Protein AF-A0A1Y4IFT3-F1 (afdb_monomer_lite)

Secondary structure (DSSP, 8-state):
-----------HHHHHHHHHHHHHHHHHHHHHHHHHHHTTS-SSHHHHHHHHT---S-HHHHHHHHHHHHHHHHHHHHHHTS---SS-THHHHHHHHHHHHHTGGGHHHIIIIIHHHHHHHHHHHHHHHHHHHHHHHHHGGGGGSTTSTTTTTSS-HHHHHHHHHHHHHHHHHHHHHSGGGHHHHHHHHHHHHHHHHHHHGGGG--HHHHHHHHHHHHHHHHHHHHHHHHHHHHHHH-

pLDDT: mean 91.45, std 12.69, range [35.62, 98.75]

Foldseek 3Di:
DDPPDPDPPPDPVVVVLCPVVLCLQLVLLVVLVVVCCVVVVDPDPVRLCCQLQPDFPDVVLVVLLVCLQCLLLVLLCVVVVHFDWPDPPVLLVVQLVVLLSRWLSSLSRLVVPQQVVLCVPPNQLVSLVVSLVVVLVSCVVQCVDPPHCNVVVLDDSVLVSLVSSLVSLSLSLLSQQRPSNSSNSSSVSSSSNVSVCNTRVVSSPDPVSSNVSSVVSNVVSVVSNVVSVVVVVVVVVD

Radius of gyration: 18.89 Å; chains: 1; bounding box: 51×47×56 Å

Sequence (238 aa):
MGDKKIVVHFTVLTFCMNIPFAVYILSPAIASYIILRKNNKIRNAREWLKNVFCPSKNVYSYLFVILGLVLYFFMHAMICGHVEMALPFYAFFLSLPGNLFIGGLEEAGWSYLLWPELDRKFGYVLSCVFSGIIWIAWHIPLFFIPGTNHEGGGINFGMFAVQCIGLRFFLGAICKISGENHVFMCVLFHTMFNAAFSVFGMITGTWTGTVIANIVMIFVSIAAVAICRTSVMRRIRS

Structure (mmCIF, N/CA/C/O backbone):
data_AF-A0A1Y4IFT3-F1
#
_entry.id   AF-A0A1Y4IFT3-F1
#
loop_
_atom_site.group_PDB
_atom_site.id
_atom_site.type_symbol
_atom_site.label_atom_id
_atom_site.label_alt_id
_atom_site.label_comp_id
_atom_site.label_asym_id
_atom_site.label_entity_id
_atom_site.label_seq_id
_atom_site.pdbx_PDB_ins_code
_atom_site.Cartn_x
_atom_site.Cartn_y
_atom_site.Cartn_z
_atom_site.occupancy
_atom_site.B_iso_or_equiv
_atom_site.auth_seq_id
_atom_site.auth_comp_id
_atom_site.auth_asym_id
_atom_site.auth_atom_id
_atom_site.pdbx_PDB_model_num
ATOM 1 N N . MET A 1 1 ? 31.313 17.087 -27.687 1.00 39.94 1 MET A N 1
ATOM 2 C CA . MET A 1 1 ? 30.907 16.185 -26.589 1.00 39.94 1 MET A CA 1
ATOM 3 C C . MET A 1 1 ? 30.083 17.030 -25.629 1.00 39.94 1 MET A C 1
ATOM 5 O O . MET A 1 1 ? 30.650 17.825 -24.898 1.00 39.94 1 MET A O 1
ATOM 9 N N . GLY A 1 2 ? 28.762 17.045 -25.818 1.00 35.62 2 GLY A N 1
ATOM 10 C CA . GLY A 1 2 ? 27.875 18.023 -25.184 1.00 35.62 2 GLY A CA 1
ATOM 11 C C . GLY A 1 2 ? 27.456 17.588 -23.786 1.00 35.62 2 GLY A C 1
ATOM 12 O O . GLY A 1 2 ? 26.824 16.545 -23.636 1.00 35.62 2 GLY A O 1
ATOM 13 N N . ASP A 1 3 ? 27.791 18.416 -22.800 1.00 44.84 3 ASP A N 1
ATOM 14 C CA . ASP A 1 3 ? 27.248 18.397 -21.444 1.00 44.84 3 ASP A CA 1
ATOM 15 C C . ASP A 1 3 ? 25.713 18.461 -21.501 1.00 44.84 3 ASP A C 1
ATOM 17 O O . ASP A 1 3 ? 25.121 19.526 -21.702 1.00 44.84 3 ASP A O 1
ATOM 21 N N . LYS A 1 4 ? 25.032 17.326 -21.313 1.00 40.53 4 LYS A N 1
ATOM 22 C CA . LYS A 1 4 ? 23.606 17.337 -20.971 1.00 40.53 4 LYS A CA 1
ATOM 23 C C . LYS A 1 4 ? 23.489 17.718 -19.499 1.00 40.53 4 LYS A C 1
ATOM 25 O O . LYS A 1 4 ? 23.339 16.860 -18.634 1.00 40.53 4 LYS A O 1
ATOM 30 N N . LYS A 1 5 ? 23.550 19.020 -19.214 1.00 37.44 5 LYS A N 1
ATOM 31 C CA . LYS A 1 5 ? 23.045 19.556 -17.948 1.00 37.44 5 LYS A CA 1
ATOM 32 C C . LYS A 1 5 ? 21.581 19.134 -17.834 1.00 37.44 5 LYS A C 1
ATOM 34 O O . LYS A 1 5 ? 20.762 19.515 -18.669 1.00 37.44 5 LYS A O 1
ATOM 39 N N . ILE A 1 6 ? 21.257 18.335 -16.822 1.00 39.62 6 ILE A N 1
ATOM 40 C CA . ILE A 1 6 ? 19.874 18.063 -16.430 1.00 39.62 6 ILE A CA 1
ATOM 41 C C . ILE A 1 6 ? 19.337 19.379 -15.861 1.00 39.62 6 ILE A C 1
ATOM 43 O O . ILE A 1 6 ? 19.477 19.675 -14.678 1.00 39.62 6 ILE A O 1
ATOM 47 N N . VAL A 1 7 ? 18.796 20.224 -16.734 1.00 37.44 7 VAL A N 1
ATOM 48 C CA . VAL A 1 7 ? 18.050 21.414 -16.332 1.00 37.44 7 VAL A CA 1
ATOM 49 C C . VAL A 1 7 ? 16.618 20.956 -16.110 1.00 37.44 7 VAL A C 1
ATOM 51 O O . VAL A 1 7 ? 15.878 20.710 -17.061 1.00 37.44 7 VAL A O 1
ATOM 54 N N . VAL A 1 8 ? 16.225 20.800 -14.846 1.00 49.22 8 VAL A N 1
ATOM 55 C CA . VAL A 1 8 ? 14.819 20.586 -14.493 1.00 49.22 8 VAL A CA 1
ATOM 56 C C . VAL A 1 8 ? 14.094 21.910 -14.729 1.00 49.22 8 VAL A C 1
ATOM 58 O O . VAL A 1 8 ? 14.084 22.791 -13.873 1.00 49.22 8 VAL A O 1
ATOM 61 N N . HIS A 1 9 ? 13.521 22.085 -15.919 1.00 47.62 9 HIS A N 1
ATOM 62 C CA . HIS A 1 9 ? 12.638 23.210 -16.210 1.00 47.62 9 HIS A CA 1
ATOM 63 C C . HIS A 1 9 ? 11.322 23.022 -15.445 1.00 47.62 9 HIS A C 1
ATOM 65 O O . HIS A 1 9 ? 10.370 22.426 -15.945 1.00 47.62 9 HIS A O 1
ATOM 71 N N . PHE A 1 10 ? 11.258 23.539 -14.217 1.00 55.22 10 PHE A N 1
ATOM 72 C CA . PHE A 1 10 ? 9.998 23.710 -13.498 1.00 55.22 10 PHE A CA 1
ATOM 73 C C . PHE A 1 10 ? 9.214 24.842 -14.166 1.00 55.22 10 PHE A C 1
ATOM 75 O O . PHE A 1 10 ? 9.383 26.018 -13.851 1.00 55.22 10 PHE A O 1
ATOM 82 N N . THR A 1 11 ? 8.393 24.498 -15.156 1.00 70.94 11 THR A N 1
ATOM 83 C CA . THR A 1 11 ? 7.482 25.469 -15.767 1.00 70.94 11 THR A CA 1
ATOM 84 C C . THR A 1 11 ? 6.180 25.532 -14.975 1.00 70.94 11 THR A C 1
ATOM 86 O O . THR A 1 11 ? 5.747 24.541 -14.382 1.00 70.94 11 THR A O 1
ATOM 89 N N . VAL A 1 12 ? 5.523 26.694 -14.986 1.00 67.38 12 VAL A N 1
ATOM 90 C CA . VAL A 1 12 ? 4.176 26.865 -14.408 1.00 67.38 12 VAL A CA 1
ATOM 91 C C . VAL A 1 12 ? 3.202 25.837 -14.995 1.00 67.38 12 VAL A C 1
ATOM 93 O O . VAL A 1 12 ? 2.366 25.297 -14.278 1.00 67.38 12 VAL A O 1
ATOM 96 N N . LEU A 1 13 ? 3.369 25.491 -16.275 1.00 66.81 13 LEU A N 1
ATOM 97 C CA . LEU A 1 13 ? 2.591 24.457 -16.951 1.00 66.81 13 LEU A CA 1
ATOM 98 C C . LEU A 1 13 ? 2.792 23.071 -16.313 1.00 66.81 13 LEU A C 1
ATOM 100 O O . LEU A 1 13 ? 1.810 22.415 -15.975 1.00 66.81 13 LEU A O 1
ATOM 104 N N . THR A 1 14 ? 4.041 22.659 -16.067 1.00 67.69 14 THR A N 1
ATOM 105 C CA . THR A 1 14 ? 4.360 21.392 -15.382 1.00 67.69 14 THR A CA 1
ATOM 106 C C . THR A 1 14 ? 3.777 21.354 -13.968 1.00 67.69 14 THR A C 1
ATOM 108 O O . THR A 1 14 ? 3.230 20.338 -13.549 1.00 67.69 14 THR A O 1
ATOM 111 N N . PHE A 1 15 ? 3.840 22.468 -13.230 1.00 70.12 15 PHE A N 1
ATOM 112 C CA . PHE A 1 15 ? 3.245 22.564 -11.896 1.00 70.12 15 PHE A CA 1
ATOM 113 C C . PHE A 1 15 ? 1.718 22.392 -11.933 1.00 70.12 15 PHE A C 1
ATOM 115 O O . PHE A 1 15 ? 1.175 21.587 -11.179 1.00 70.12 15 PHE A O 1
ATOM 122 N N . CYS A 1 16 ? 1.029 23.081 -12.848 1.00 72.06 16 CYS A N 1
ATOM 123 C CA . CYS A 1 16 ? -0.420 22.963 -13.015 1.00 72.06 16 CYS A CA 1
ATOM 124 C C . CYS A 1 16 ? -0.851 21.547 -13.429 1.00 72.06 16 CYS A C 1
ATOM 126 O O . CYS A 1 16 ? -1.852 21.044 -12.923 1.00 72.06 16 CYS A O 1
ATOM 128 N N . MET A 1 17 ? -0.081 20.877 -14.293 1.00 72.00 17 MET A N 1
ATOM 129 C CA . MET A 1 17 ? -0.337 19.487 -14.695 1.00 72.00 17 MET A CA 1
ATOM 130 C C . MET A 1 17 ? -0.175 18.484 -13.542 1.00 72.00 17 MET A C 1
ATOM 132 O O . MET A 1 17 ? -0.834 17.445 -13.539 1.00 72.00 17 MET A O 1
ATOM 136 N N . ASN A 1 18 ? 0.636 18.805 -12.532 1.00 80.25 18 ASN A N 1
ATOM 137 C CA . ASN A 1 18 ? 0.843 17.945 -11.366 1.00 80.25 18 ASN A CA 1
ATOM 138 C C . ASN A 1 18 ? -0.275 18.055 -10.317 1.00 80.25 18 ASN A C 1
ATOM 140 O O . ASN A 1 18 ? -0.385 17.177 -9.463 1.00 80.25 18 ASN A O 1
ATOM 144 N N . ILE A 1 19 ? -1.127 19.089 -10.365 1.00 84.88 19 ILE A N 1
ATOM 145 C CA . ILE A 1 19 ? -2.227 19.254 -9.400 1.00 84.88 19 ILE A CA 1
ATOM 146 C C . ILE A 1 19 ? -3.266 18.125 -9.536 1.00 84.88 19 ILE A C 1
ATOM 148 O O . ILE A 1 19 ? -3.538 17.469 -8.528 1.00 84.88 19 ILE A O 1
ATOM 152 N N . PRO A 1 20 ? -3.819 17.823 -10.732 1.00 86.81 20 PRO A N 1
ATOM 153 C CA . PRO A 1 20 ? -4.722 16.684 -10.902 1.00 86.81 20 PRO A CA 1
ATOM 154 C C . PRO A 1 20 ? -4.091 15.355 -10.482 1.00 86.81 20 PRO A C 1
ATOM 156 O O . PRO A 1 20 ? -4.756 14.541 -9.847 1.00 86.81 20 PRO A O 1
ATOM 159 N N . PHE A 1 21 ? -2.803 15.160 -10.778 1.00 87.31 21 PHE A N 1
ATOM 160 C CA . PHE A 1 21 ? -2.063 13.964 -10.380 1.00 87.31 21 PHE A CA 1
ATOM 161 C C . PHE A 1 21 ? -1.957 13.834 -8.854 1.00 87.31 21 PHE A C 1
ATOM 163 O O . PHE A 1 21 ? -2.251 12.777 -8.299 1.00 87.31 21 PHE A O 1
ATOM 170 N N . ALA A 1 22 ? -1.615 14.920 -8.156 1.00 88.88 22 ALA A N 1
ATOM 171 C CA . ALA A 1 22 ? -1.552 14.940 -6.698 1.00 88.88 22 ALA A CA 1
ATOM 172 C C . ALA A 1 22 ? -2.925 14.675 -6.058 1.00 88.88 22 ALA A C 1
ATOM 174 O O . ALA A 1 22 ? -3.017 13.909 -5.101 1.00 88.88 22 ALA A O 1
ATOM 175 N N . VAL A 1 23 ? -3.999 15.264 -6.599 1.00 92.12 23 VAL A N 1
ATOM 176 C CA . VAL A 1 23 ? -5.375 15.007 -6.137 1.00 92.12 23 VAL A CA 1
ATOM 177 C C . VAL A 1 23 ? -5.770 13.553 -6.373 1.00 92.12 23 VAL A C 1
ATOM 179 O O . VAL A 1 23 ? -6.379 12.947 -5.495 1.00 92.12 23 VAL A O 1
ATOM 182 N N . TYR A 1 24 ? -5.413 12.986 -7.526 1.00 93.31 24 TYR A N 1
ATOM 183 C CA . TYR A 1 24 ? -5.648 11.582 -7.839 1.00 93.31 24 TYR A CA 1
ATOM 184 C C . TYR A 1 24 ? -4.958 10.669 -6.821 1.00 93.31 24 TYR A C 1
ATOM 186 O O . TYR A 1 24 ? -5.650 9.908 -6.148 1.00 93.31 24 TYR A O 1
ATOM 194 N N . ILE A 1 25 ? -3.645 10.806 -6.626 1.00 92.50 25 ILE A N 1
ATOM 195 C CA . ILE A 1 25 ? -2.870 9.961 -5.705 1.00 92.50 25 ILE A CA 1
ATOM 196 C C . ILE A 1 25 ? -3.340 10.113 -4.251 1.00 92.50 25 ILE A C 1
ATOM 198 O O . ILE A 1 25 ? -3.508 9.128 -3.536 1.00 92.50 25 ILE A O 1
ATOM 202 N N . LEU A 1 26 ? -3.643 11.338 -3.813 1.00 95.50 26 LEU A N 1
ATOM 203 C CA . LEU A 1 26 ? -4.128 11.600 -2.454 1.00 95.50 26 LEU A CA 1
ATOM 204 C C . LEU A 1 26 ? -5.633 11.347 -2.281 1.00 95.50 26 LEU A C 1
ATOM 206 O O . LEU A 1 26 ? -6.151 11.499 -1.170 1.00 95.50 26 LEU A O 1
ATOM 210 N N . SER A 1 27 ? -6.353 10.950 -3.335 1.00 96.50 27 SER A N 1
ATOM 211 C CA . SER A 1 27 ? -7.808 10.769 -3.285 1.00 96.50 27 SER A CA 1
ATOM 212 C C . SER A 1 27 ? -8.284 9.803 -2.190 1.00 96.50 27 SER A C 1
ATOM 214 O O . SER A 1 27 ? -9.272 10.150 -1.534 1.00 96.50 27 SER A O 1
ATOM 216 N N . PRO A 1 28 ? -7.605 8.676 -1.868 1.00 97.38 28 PRO A N 1
ATOM 217 C CA . PRO A 1 28 ? -8.039 7.805 -0.774 1.00 97.38 28 PRO A CA 1
ATOM 218 C C . PRO A 1 28 ? -7.923 8.485 0.600 1.00 97.38 28 PRO A C 1
ATOM 220 O O . PRO A 1 28 ? -8.818 8.350 1.437 1.00 97.38 28 PRO A O 1
ATOM 223 N N . ALA A 1 29 ? -6.862 9.268 0.824 1.00 97.25 29 ALA A N 1
ATOM 224 C CA . ALA A 1 29 ? -6.660 10.026 2.059 1.00 97.25 29 ALA A CA 1
ATOM 225 C C . ALA A 1 29 ? -7.689 11.157 2.212 1.00 97.25 29 ALA A C 1
ATOM 227 O O . ALA A 1 29 ? -8.266 11.350 3.284 1.00 97.25 29 ALA A O 1
ATOM 228 N N . ILE A 1 30 ? -7.960 11.884 1.123 1.00 96.88 30 ILE A N 1
ATOM 229 C CA . ILE A 1 30 ? -8.974 12.946 1.089 1.00 96.88 30 ILE A CA 1
ATOM 230 C C . ILE A 1 30 ? -10.359 12.352 1.369 1.00 96.88 30 ILE A C 1
ATOM 232 O O . ILE A 1 30 ? -11.092 12.860 2.223 1.00 96.88 30 ILE A O 1
ATOM 236 N N . ALA A 1 31 ? -10.706 11.252 0.694 1.00 97.00 31 ALA A N 1
ATOM 237 C CA . ALA A 1 31 ? -11.969 10.555 0.895 1.00 97.00 31 ALA A CA 1
ATOM 238 C C . ALA A 1 31 ? -12.127 10.097 2.349 1.00 97.00 31 ALA A C 1
ATOM 240 O O . ALA A 1 31 ? -13.196 10.283 2.937 1.00 97.00 31 ALA A O 1
ATOM 241 N N . SER A 1 32 ? -11.063 9.566 2.961 1.00 97.25 32 SER A N 1
ATOM 242 C CA . SER A 1 32 ? -11.144 9.094 4.339 1.00 97.25 32 SER A CA 1
ATOM 243 C C . SER A 1 32 ? -11.374 10.210 5.340 1.00 97.25 32 SER A C 1
ATOM 245 O O . SER A 1 32 ? -12.246 10.093 6.203 1.00 97.25 32 SER A O 1
ATOM 247 N N . 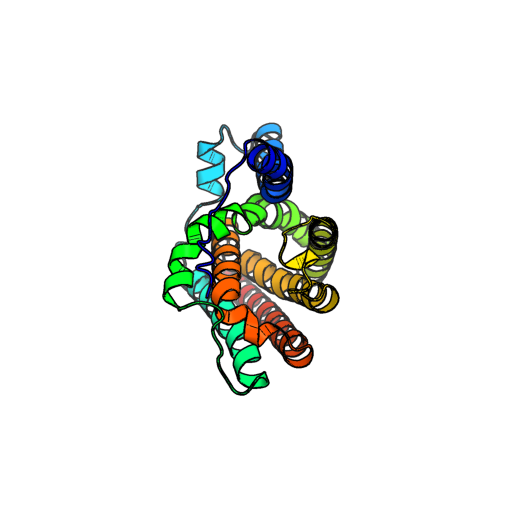TYR A 1 33 ? -10.682 11.334 5.173 1.00 97.56 33 TYR A N 1
ATOM 248 C CA . TYR A 1 33 ? -10.922 12.523 5.974 1.00 97.56 33 TYR A CA 1
ATOM 249 C C . TYR A 1 33 ? -12.373 13.014 5.848 1.00 97.56 33 TYR A C 1
ATOM 251 O O . TYR A 1 33 ? -13.031 13.238 6.866 1.00 97.56 33 TYR A O 1
ATOM 259 N N . ILE A 1 34 ? -12.902 13.138 4.625 1.00 97.44 34 ILE A N 1
ATOM 260 C CA . ILE A 1 34 ? -14.273 13.621 4.387 1.00 97.44 34 ILE A CA 1
ATOM 261 C C . ILE A 1 34 ? -15.304 12.687 5.031 1.00 97.44 34 ILE A C 1
ATOM 263 O O . ILE A 1 34 ? -16.191 13.152 5.751 1.00 97.44 34 ILE A O 1
ATOM 267 N N . ILE A 1 35 ? -15.185 11.375 4.811 1.00 96.94 35 ILE A N 1
ATOM 268 C CA . ILE A 1 35 ? -16.129 10.377 5.336 1.00 96.94 35 ILE A CA 1
ATOM 269 C C . ILE A 1 35 ? -16.093 10.346 6.867 1.00 96.94 35 ILE A C 1
ATOM 271 O O . ILE A 1 35 ? -17.146 10.344 7.508 1.00 96.94 35 ILE A O 1
ATOM 275 N N . LEU A 1 36 ? -14.904 10.361 7.474 1.00 96.19 36 LEU A N 1
ATOM 276 C CA . LEU A 1 36 ? -14.767 10.331 8.931 1.00 96.19 36 LEU A CA 1
ATOM 277 C C . LEU A 1 36 ? -15.271 11.632 9.577 1.00 96.19 36 LEU A C 1
ATOM 279 O O . LEU A 1 36 ? -15.931 11.574 10.616 1.00 96.19 36 LEU A O 1
ATOM 283 N N . ARG A 1 37 ? -15.031 12.795 8.951 1.00 96.06 37 ARG A N 1
ATOM 284 C CA . ARG A 1 37 ? -15.596 14.083 9.396 1.00 96.06 37 ARG A CA 1
ATOM 285 C C . ARG A 1 37 ? -17.117 14.087 9.315 1.00 96.06 37 ARG A C 1
ATOM 287 O O . ARG A 1 37 ? -17.765 14.472 10.282 1.00 96.06 37 ARG A O 1
ATOM 294 N N . LYS A 1 38 ? -17.689 13.639 8.193 1.00 96.19 38 LYS A N 1
ATOM 295 C CA . LYS A 1 38 ? -19.144 13.617 7.972 1.00 96.19 38 LYS A CA 1
ATOM 296 C C . LYS A 1 38 ? -19.869 12.699 8.959 1.00 96.19 38 LYS A C 1
ATOM 298 O O . LYS A 1 38 ? -20.978 13.005 9.376 1.00 96.19 38 LYS A O 1
ATOM 303 N N . ASN A 1 39 ? -19.226 11.604 9.362 1.00 95.19 39 ASN A N 1
ATOM 304 C CA . ASN A 1 39 ? -19.761 10.658 10.341 1.00 95.19 39 ASN A CA 1
ATOM 305 C C . ASN A 1 39 ? -19.398 10.999 11.800 1.00 95.19 39 ASN A C 1
ATOM 307 O O . ASN A 1 39 ? -19.541 10.143 12.673 1.00 95.19 39 ASN A O 1
ATOM 311 N N . ASN A 1 40 ? -18.906 12.214 12.077 1.00 94.31 40 ASN A N 1
ATOM 312 C CA . ASN A 1 40 ? -18.509 12.680 13.414 1.00 94.31 40 ASN A CA 1
ATOM 313 C C . ASN A 1 40 ? -17.500 11.761 14.134 1.00 94.31 40 ASN A C 1
ATOM 315 O O . ASN A 1 40 ? -17.450 11.726 15.361 1.00 94.31 40 ASN A O 1
ATOM 319 N N . LYS A 1 41 ? -16.690 11.004 13.381 1.00 94.19 41 LYS A N 1
ATOM 320 C CA . LYS A 1 41 ? -15.644 10.124 13.932 1.00 94.19 41 LYS A CA 1
ATOM 321 C C . LYS A 1 41 ? -14.345 10.864 14.243 1.00 94.19 41 LYS A C 1
ATOM 323 O O . LYS A 1 41 ? -13.512 10.340 14.969 1.00 94.19 41 LYS A O 1
ATOM 328 N N . ILE A 1 42 ? -14.176 12.055 13.675 1.00 95.69 42 ILE A N 1
ATOM 329 C CA . ILE A 1 42 ? -13.056 12.969 13.910 1.00 95.69 42 ILE A CA 1
ATOM 330 C C . ILE A 1 42 ? -13.576 14.408 13.892 1.00 95.69 42 ILE A C 1
ATOM 332 O O . ILE A 1 42 ? -14.518 14.730 13.163 1.00 95.69 42 ILE A O 1
ATOM 336 N N . ARG A 1 43 ? -12.934 15.307 14.639 1.00 93.31 43 ARG A N 1
ATOM 337 C CA . ARG A 1 43 ? -13.299 16.729 14.695 1.00 93.31 43 ARG A CA 1
ATOM 338 C C . ARG A 1 43 ? -12.538 17.588 13.695 1.00 93.31 43 ARG A C 1
ATOM 340 O O . ARG A 1 43 ? -13.071 18.582 13.213 1.00 93.31 43 ARG A O 1
ATOM 347 N N . ASN A 1 44 ? -11.277 17.263 13.415 1.00 95.19 44 ASN A N 1
ATOM 348 C CA . ASN A 1 44 ? -10.405 18.069 12.558 1.00 95.19 44 ASN A CA 1
ATOM 349 C C . ASN A 1 44 ? -9.272 17.244 11.930 1.00 95.19 44 ASN A C 1
ATOM 351 O O . ASN A 1 44 ? -9.079 16.075 12.257 1.00 95.19 44 ASN A O 1
ATOM 355 N N . ALA A 1 45 ? -8.513 17.866 11.022 1.00 95.00 45 ALA A N 1
ATOM 356 C CA . ALA A 1 45 ? -7.395 17.217 10.335 1.00 95.00 45 ALA A CA 1
ATOM 357 C C . ALA A 1 45 ? -6.288 16.759 11.299 1.00 95.00 45 ALA A C 1
ATOM 359 O O . ALA A 1 45 ? -5.660 15.732 11.070 1.00 95.00 45 ALA A O 1
ATOM 360 N N . ARG A 1 46 ? -6.079 17.472 12.414 1.00 96.19 46 ARG A N 1
ATOM 361 C CA . ARG A 1 46 ? -5.095 17.081 13.434 1.00 96.19 46 ARG A CA 1
ATOM 362 C C . ARG A 1 46 ? -5.472 15.760 14.101 1.00 96.19 46 ARG A C 1
ATOM 364 O O . ARG A 1 46 ? -4.600 14.943 14.362 1.00 96.19 46 ARG A O 1
ATOM 371 N N . GLU A 1 47 ? -6.750 15.556 14.393 1.00 95.81 47 GLU A N 1
ATOM 372 C CA . GLU A 1 47 ? -7.251 14.300 14.954 1.00 95.81 47 GLU A CA 1
ATOM 373 C C . GLU A 1 47 ? -7.186 13.157 13.938 1.00 95.81 47 GLU A C 1
ATOM 375 O O . GLU A 1 47 ? -6.724 12.073 14.274 1.00 95.81 47 GLU A O 1
ATOM 380 N N . TRP A 1 48 ? -7.532 13.423 12.676 1.00 97.12 48 TRP A N 1
ATOM 381 C CA . TRP A 1 48 ? -7.341 12.458 11.591 1.00 97.12 48 TRP A CA 1
ATOM 382 C C . TRP A 1 48 ? -5.881 12.011 11.470 1.00 97.12 48 TRP A C 1
ATOM 384 O O . TRP A 1 48 ? -5.609 10.815 11.481 1.00 97.12 48 TRP A O 1
ATOM 394 N N . LEU A 1 49 ? -4.937 12.961 11.449 1.00 96.69 49 LEU A N 1
ATOM 395 C CA . LEU A 1 49 ? -3.505 12.660 11.415 1.00 96.69 49 LEU A CA 1
ATOM 396 C C . LEU A 1 49 ? -3.072 11.827 12.622 1.00 96.69 49 LEU A C 1
ATOM 398 O O . LEU A 1 49 ? -2.311 10.886 12.453 1.00 96.69 49 LEU A O 1
ATOM 402 N N . LYS A 1 50 ? -3.569 12.126 13.829 1.00 95.44 50 LYS A N 1
ATOM 403 C CA . LYS A 1 50 ? -3.263 11.320 15.021 1.00 95.44 50 LYS A CA 1
ATOM 404 C C . LYS A 1 50 ? -3.751 9.879 14.894 1.00 95.44 50 LYS A C 1
ATOM 406 O O . LYS A 1 50 ? -3.051 8.981 15.343 1.00 95.44 50 LYS A O 1
ATOM 411 N N . ASN A 1 51 ? -4.917 9.662 14.290 1.00 94.31 51 ASN A N 1
ATOM 412 C CA . ASN A 1 51 ? -5.461 8.320 14.093 1.00 94.31 51 ASN A CA 1
ATOM 413 C C . ASN A 1 51 ? -4.682 7.553 13.015 1.00 94.31 51 ASN A C 1
ATOM 415 O O . ASN A 1 51 ? -4.350 6.387 13.212 1.00 94.31 51 ASN A O 1
ATOM 419 N N . VAL A 1 52 ? -4.356 8.213 11.897 1.00 96.38 52 VAL A N 1
ATOM 420 C CA . VAL A 1 52 ? -3.585 7.618 10.791 1.00 96.38 52 VAL A CA 1
ATOM 421 C C . VAL A 1 52 ? -2.148 7.318 11.215 1.00 96.38 52 VAL A C 1
ATOM 423 O O . VAL A 1 52 ? -1.631 6.246 10.919 1.00 96.38 52 VAL A O 1
ATOM 426 N N . PHE A 1 53 ? -1.512 8.239 11.939 1.00 96.75 53 PHE A N 1
ATOM 427 C CA . PHE A 1 53 ? -0.133 8.138 12.415 1.00 96.75 53 PHE A CA 1
ATOM 428 C C . PHE A 1 53 ? -0.078 7.791 13.903 1.00 96.75 53 PHE A C 1
ATOM 430 O O . PHE A 1 53 ? 0.570 8.484 14.686 1.00 96.75 53 PHE A O 1
ATOM 437 N N . CYS A 1 54 ? -0.771 6.719 14.293 1.00 95.25 54 CYS A N 1
ATOM 438 C CA . CYS A 1 54 ? -0.745 6.184 15.651 1.00 95.25 54 CYS A CA 1
ATOM 439 C C . CYS A 1 54 ? 0.236 4.999 15.747 1.00 95.25 54 CYS A C 1
ATOM 441 O O . CYS A 1 54 ? -0.121 3.890 15.329 1.00 95.25 54 CYS A O 1
ATOM 443 N N . PRO A 1 55 ? 1.455 5.180 16.297 1.00 93.44 55 PRO A N 1
ATOM 444 C CA . PRO A 1 55 ? 2.462 4.127 16.348 1.00 93.44 55 PRO A CA 1
ATOM 445 C C . PRO A 1 55 ? 2.000 2.900 17.129 1.00 93.44 55 PRO A C 1
ATOM 447 O O . PRO A 1 55 ? 1.438 3.017 18.219 1.00 93.44 55 PRO A O 1
ATOM 450 N N . SER A 1 56 ? 2.291 1.712 16.594 1.00 90.38 56 SER A N 1
ATOM 451 C CA . SER A 1 56 ? 2.097 0.461 17.329 1.00 90.38 56 SER A CA 1
ATOM 452 C C . SER A 1 56 ? 2.997 0.449 18.559 1.00 90.38 56 SER A C 1
ATOM 454 O O . SER A 1 56 ? 4.181 0.774 18.468 1.00 90.38 56 SER A O 1
ATOM 456 N N . LYS A 1 57 ? 2.453 0.033 19.705 1.00 88.75 57 LYS A N 1
ATOM 457 C CA . LYS A 1 57 ? 3.257 -0.304 20.895 1.00 88.75 57 LYS A CA 1
ATOM 458 C C . LYS A 1 57 ? 3.817 -1.726 20.827 1.00 88.75 57 LYS A C 1
ATOM 460 O O . LYS A 1 57 ? 4.728 -2.073 21.568 1.00 88.75 57 LYS A O 1
ATOM 465 N N . ASN A 1 58 ? 3.259 -2.555 19.949 1.00 89.69 58 ASN A N 1
ATOM 466 C CA . ASN A 1 58 ? 3.686 -3.927 19.750 1.00 89.69 58 ASN A CA 1
ATOM 467 C C . ASN A 1 58 ? 4.840 -3.980 18.735 1.00 89.69 58 ASN A C 1
ATOM 469 O O . ASN A 1 58 ? 4.630 -3.709 17.548 1.00 89.69 58 ASN A O 1
ATOM 473 N N . VAL A 1 59 ? 6.035 -4.357 19.204 1.00 92.62 59 VAL A N 1
ATOM 474 C CA . VAL A 1 59 ? 7.245 -4.511 18.377 1.00 92.62 59 VAL A CA 1
ATOM 475 C C . VAL A 1 59 ? 7.066 -5.554 17.268 1.00 92.62 59 VAL A C 1
ATOM 477 O O . VAL A 1 59 ? 7.586 -5.373 16.169 1.00 92.62 59 VAL A O 1
ATOM 480 N N . TYR A 1 60 ? 6.262 -6.598 17.501 1.00 92.69 60 TYR A N 1
ATOM 481 C CA . TYR A 1 60 ? 6.031 -7.659 16.519 1.00 92.69 60 TYR A CA 1
ATOM 482 C C . TYR A 1 60 ? 5.357 -7.145 15.241 1.00 92.69 60 TYR A C 1
ATOM 484 O O . TYR A 1 60 ? 5.618 -7.683 14.169 1.00 92.69 60 TYR A O 1
ATOM 492 N N . SER A 1 61 ? 4.562 -6.071 15.321 1.00 94.12 61 SER A N 1
ATOM 493 C CA . SER A 1 61 ? 3.988 -5.426 14.132 1.00 94.12 61 SER A CA 1
ATOM 494 C C . SER A 1 61 ? 5.078 -4.850 13.221 1.00 94.12 61 SER A C 1
ATOM 496 O O . SER A 1 61 ? 5.036 -5.057 12.012 1.00 94.12 61 SER A O 1
ATOM 498 N N . TYR A 1 62 ? 6.092 -4.188 13.788 1.00 97.19 62 TYR A N 1
ATOM 499 C CA . TYR A 1 62 ? 7.208 -3.634 13.010 1.00 97.19 62 TYR A CA 1
ATOM 500 C C . TYR A 1 62 ? 8.104 -4.733 12.444 1.00 97.19 62 TYR A C 1
ATOM 502 O O . TYR A 1 62 ? 8.521 -4.650 11.293 1.00 97.19 62 TYR A O 1
ATOM 510 N N . LEU A 1 63 ? 8.366 -5.785 13.226 1.00 97.25 63 LEU A N 1
ATOM 511 C CA . LEU A 1 63 ? 9.114 -6.945 12.740 1.00 97.25 63 LEU A CA 1
ATOM 512 C C . LEU A 1 63 ? 8.399 -7.617 11.567 1.00 97.25 63 LEU A C 1
ATOM 514 O O . LEU A 1 63 ? 9.056 -8.013 10.611 1.00 97.25 63 LEU A O 1
ATOM 518 N N . PHE A 1 64 ? 7.066 -7.694 11.600 1.00 97.62 64 PHE A N 1
ATOM 519 C CA . PHE A 1 64 ? 6.291 -8.217 10.481 1.00 97.62 64 PHE A CA 1
ATOM 520 C C . PHE A 1 64 ? 6.395 -7.318 9.242 1.00 97.62 64 PHE A C 1
ATOM 522 O O . PHE A 1 64 ? 6.636 -7.827 8.154 1.00 97.62 64 PHE A O 1
ATOM 529 N N . VAL A 1 65 ? 6.315 -5.990 9.394 1.00 98.12 65 VAL A N 1
ATOM 530 C CA . VAL A 1 65 ? 6.549 -5.035 8.290 1.00 98.12 65 VAL A CA 1
ATOM 531 C C . VAL A 1 65 ? 7.928 -5.244 7.652 1.00 98.12 65 VAL A C 1
ATOM 533 O O . VAL A 1 65 ? 8.028 -5.366 6.430 1.00 98.12 65 VAL A O 1
ATOM 536 N N . ILE A 1 66 ? 8.981 -5.340 8.469 1.00 98.31 66 ILE A N 1
ATOM 537 C CA . ILE A 1 66 ? 10.354 -5.577 7.997 1.00 98.31 66 ILE A CA 1
ATOM 538 C C . ILE A 1 66 ? 10.461 -6.939 7.305 1.00 98.31 66 ILE A C 1
ATOM 540 O O . ILE A 1 66 ? 11.050 -7.028 6.230 1.00 98.31 66 ILE A O 1
ATOM 544 N N . LEU A 1 67 ? 9.862 -7.985 7.882 1.00 98.12 67 LEU A N 1
ATOM 545 C CA . LEU A 1 67 ? 9.840 -9.324 7.298 1.00 98.12 67 LEU A CA 1
ATOM 546 C C . LEU A 1 67 ? 9.224 -9.312 5.899 1.00 98.12 67 LEU A C 1
ATOM 548 O O . LEU A 1 67 ? 9.808 -9.892 4.994 1.00 98.12 67 LEU A O 1
ATOM 552 N N . GLY A 1 68 ? 8.087 -8.638 5.705 1.00 98.25 68 GLY A N 1
ATOM 553 C CA . GLY A 1 68 ? 7.439 -8.544 4.394 1.00 98.25 68 GLY A CA 1
ATOM 554 C C . GLY A 1 68 ? 8.329 -7.903 3.334 1.00 98.25 68 GLY A C 1
ATOM 555 O O . GLY A 1 68 ? 8.436 -8.419 2.225 1.00 98.25 68 GLY A O 1
ATOM 556 N N . LEU A 1 69 ? 9.006 -6.808 3.691 1.00 98.06 69 LEU A N 1
ATOM 557 C CA . LEU A 1 69 ? 9.939 -6.121 2.795 1.00 98.06 69 LEU A CA 1
ATOM 558 C C . LEU A 1 69 ? 11.113 -7.025 2.428 1.00 98.06 69 LEU A C 1
ATOM 560 O O . LEU A 1 69 ? 11.364 -7.263 1.249 1.00 98.06 69 LEU A O 1
ATOM 564 N N . VAL A 1 70 ? 11.807 -7.554 3.439 1.00 98.00 70 VAL A N 1
ATOM 565 C CA . VAL A 1 70 ? 12.974 -8.417 3.231 1.00 98.00 70 VAL A CA 1
ATOM 566 C C . VAL A 1 70 ? 12.582 -9.624 2.394 1.00 98.00 70 VAL A C 1
ATOM 568 O O . VAL A 1 70 ? 13.241 -9.904 1.403 1.00 98.00 70 VAL A O 1
ATOM 571 N N . LEU A 1 71 ? 11.485 -10.297 2.738 1.00 98.00 71 LEU A N 1
ATOM 572 C CA . LEU A 1 71 ? 11.031 -11.498 2.050 1.00 98.00 71 LEU A CA 1
ATOM 573 C C . LEU A 1 71 ? 10.697 -11.231 0.580 1.00 98.00 71 LEU A C 1
ATOM 575 O O . LEU A 1 71 ? 11.132 -11.993 -0.281 1.00 98.00 71 LEU A O 1
ATOM 579 N N . TYR A 1 72 ? 9.973 -10.148 0.282 1.00 98.50 72 TYR A N 1
ATOM 580 C CA . TYR A 1 72 ? 9.585 -9.812 -1.087 1.00 98.50 72 TYR A CA 1
ATOM 581 C C . TYR A 1 72 ? 10.808 -9.586 -1.987 1.00 98.50 72 TYR A C 1
ATOM 583 O O . TYR A 1 72 ? 10.961 -10.249 -3.015 1.00 98.50 72 TYR A O 1
ATOM 591 N N . PHE A 1 73 ? 11.707 -8.680 -1.590 1.00 97.62 73 PHE A N 1
ATOM 592 C CA . PHE A 1 73 ? 12.882 -8.345 -2.400 1.00 97.62 73 PHE A CA 1
ATOM 593 C C . PHE A 1 73 ? 13.929 -9.466 -2.399 1.00 97.62 73 PHE A C 1
ATOM 595 O O . PHE A 1 73 ? 14.595 -9.677 -3.411 1.00 97.62 73 PHE A O 1
ATOM 602 N N . PHE A 1 74 ? 14.035 -10.239 -1.313 1.00 96.94 74 PHE A N 1
ATOM 603 C CA . PHE A 1 74 ? 14.904 -11.414 -1.254 1.00 96.94 74 PHE A CA 1
ATOM 604 C C . PHE A 1 74 ? 14.476 -12.495 -2.249 1.00 96.94 74 PHE A C 1
ATOM 606 O O . PHE A 1 74 ? 15.328 -13.038 -2.946 1.00 96.94 74 PHE A O 1
ATOM 613 N N . MET A 1 75 ? 13.174 -12.779 -2.376 1.00 97.69 75 MET A N 1
ATOM 614 C CA . MET A 1 75 ? 12.690 -13.752 -3.364 1.00 97.69 75 MET A CA 1
ATOM 615 C C . MET A 1 75 ? 13.053 -13.331 -4.790 1.00 97.69 75 MET A C 1
ATOM 617 O O . MET A 1 75 ? 13.518 -14.155 -5.573 1.00 97.69 75 MET A O 1
ATOM 621 N N . HIS A 1 76 ? 12.931 -12.043 -5.111 1.00 97.25 76 HIS A N 1
ATOM 622 C CA . HIS A 1 76 ? 13.390 -11.515 -6.395 1.00 97.25 76 HIS A CA 1
ATOM 623 C C . HIS A 1 76 ? 14.904 -11.679 -6.595 1.00 97.25 76 HIS A C 1
ATOM 625 O O . HIS A 1 76 ? 15.323 -12.189 -7.631 1.00 97.25 76 HIS A O 1
ATOM 631 N N . ALA A 1 77 ? 15.718 -11.331 -5.595 1.00 96.38 77 ALA A N 1
ATOM 632 C CA . ALA A 1 77 ? 17.173 -11.478 -5.664 1.00 96.38 77 ALA A CA 1
ATOM 633 C C . ALA A 1 77 ? 17.605 -12.939 -5.873 1.00 96.38 77 ALA A C 1
ATOM 635 O O . ALA A 1 77 ? 18.479 -13.220 -6.691 1.00 96.38 77 ALA A O 1
ATOM 636 N N . MET A 1 78 ? 16.957 -13.880 -5.179 1.00 96.38 78 MET A N 1
ATOM 637 C CA . MET A 1 78 ? 17.224 -15.314 -5.316 1.00 96.38 78 MET A CA 1
ATOM 638 C C . MET A 1 78 ? 16.900 -15.833 -6.718 1.00 96.38 78 MET A C 1
ATOM 640 O O . MET A 1 78 ? 17.664 -16.623 -7.265 1.00 96.38 78 MET A O 1
ATOM 644 N N . ILE A 1 79 ? 15.791 -15.383 -7.313 1.00 96.00 79 ILE A N 1
ATOM 645 C CA . ILE A 1 79 ? 15.389 -15.796 -8.664 1.00 96.00 79 ILE A CA 1
ATOM 646 C C . ILE A 1 79 ? 16.269 -15.156 -9.741 1.00 96.00 79 ILE A C 1
ATOM 648 O O . ILE A 1 79 ? 16.600 -15.817 -10.723 1.00 96.00 79 ILE A O 1
ATOM 652 N N . CYS A 1 80 ? 16.684 -13.902 -9.560 1.00 93.50 80 CYS A N 1
ATOM 653 C CA . CYS A 1 80 ? 17.628 -13.245 -10.466 1.00 93.50 80 CYS A CA 1
ATOM 654 C C . CYS A 1 80 ? 19.062 -13.785 -10.334 1.00 93.50 80 CYS A C 1
ATOM 656 O O . CYS A 1 80 ? 19.865 -13.621 -11.252 1.00 93.50 80 CYS A O 1
ATOM 658 N N . GLY A 1 81 ? 19.402 -14.412 -9.203 1.00 93.25 81 GLY A N 1
ATOM 659 C CA . GLY A 1 81 ? 20.748 -14.913 -8.909 1.00 93.25 81 GLY A CA 1
ATOM 660 C C . GLY A 1 81 ? 21.773 -13.812 -8.611 1.00 93.25 81 GLY A C 1
ATOM 661 O O . GLY A 1 81 ? 22.961 -14.095 -8.481 1.00 93.25 81 GLY A O 1
ATOM 662 N N . HIS A 1 82 ? 21.332 -12.559 -8.508 1.00 89.31 82 HIS A N 1
ATOM 663 C CA . HIS A 1 82 ? 22.155 -11.401 -8.186 1.00 89.31 82 HIS A CA 1
ATOM 664 C C . HIS A 1 82 ? 21.306 -10.306 -7.532 1.00 89.31 82 HIS A C 1
ATOM 666 O O . HIS A 1 82 ? 20.074 -10.324 -7.581 1.00 89.31 82 HIS A O 1
ATOM 672 N N . VAL A 1 83 ? 21.982 -9.322 -6.942 1.00 91.19 83 VAL A N 1
ATOM 673 C CA . VAL A 1 83 ? 21.361 -8.095 -6.438 1.00 91.19 83 VAL A CA 1
ATOM 674 C C . VAL A 1 83 ? 21.870 -6.938 -7.284 1.00 91.19 83 VAL A C 1
ATOM 676 O O . VAL A 1 83 ? 23.050 -6.600 -7.222 1.00 91.19 83 VAL A O 1
ATOM 679 N N . GLU A 1 84 ? 20.977 -6.333 -8.061 1.00 91.12 84 GLU A N 1
ATOM 680 C CA . GLU A 1 84 ? 21.255 -5.116 -8.820 1.00 91.12 84 GLU A CA 1
ATOM 681 C C . GLU A 1 84 ? 20.418 -3.966 -8.257 1.00 91.12 84 GLU A C 1
ATOM 683 O O . GLU A 1 84 ? 19.201 -4.082 -8.087 1.00 91.12 84 GLU A O 1
ATOM 688 N N . MET A 1 85 ? 21.087 -2.859 -7.936 1.00 93.88 85 MET A N 1
ATOM 689 C CA . MET A 1 85 ? 20.446 -1.660 -7.406 1.00 93.88 85 MET A CA 1
ATOM 690 C C . MET A 1 85 ? 20.315 -0.605 -8.507 1.00 93.88 85 MET A C 1
ATOM 692 O O . MET A 1 85 ? 21.320 -0.183 -9.073 1.00 93.88 85 MET A O 1
ATOM 696 N N . ALA A 1 86 ? 19.091 -0.132 -8.756 1.00 92.62 86 ALA A N 1
ATOM 697 C CA . ALA A 1 86 ? 18.816 1.016 -9.625 1.00 92.62 86 ALA A CA 1
ATOM 698 C C . ALA A 1 86 ? 19.441 2.306 -9.079 1.00 92.62 86 ALA A C 1
ATOM 700 O O . ALA A 1 86 ? 19.923 3.151 -9.829 1.00 92.62 86 ALA A O 1
ATOM 701 N N . LEU A 1 87 ? 19.392 2.467 -7.755 1.00 94.44 87 LEU A N 1
ATOM 702 C CA . LEU A 1 87 ? 19.881 3.636 -7.035 1.00 94.44 87 LEU A CA 1
ATOM 703 C C . LEU A 1 87 ? 20.747 3.195 -5.852 1.00 94.44 87 LEU A C 1
ATOM 705 O O . LEU A 1 87 ? 20.512 2.125 -5.295 1.00 94.44 87 LEU A O 1
ATOM 709 N N . PRO A 1 88 ? 21.714 4.010 -5.401 1.00 95.62 88 PRO A N 1
ATOM 710 C CA . PRO A 1 88 ? 22.476 3.708 -4.194 1.00 95.62 88 PRO A CA 1
ATOM 711 C C . PRO A 1 88 ? 21.566 3.488 -2.981 1.00 95.62 88 PRO A C 1
ATOM 713 O O . PRO A 1 88 ? 20.556 4.172 -2.831 1.00 95.62 88 PRO A O 1
ATOM 716 N N . PHE A 1 89 ? 21.955 2.607 -2.058 1.00 95.19 89 PHE A N 1
ATOM 717 C CA . PHE A 1 89 ? 21.112 2.236 -0.914 1.00 95.19 89 PHE A CA 1
ATOM 718 C C . PHE A 1 89 ? 20.638 3.428 -0.062 1.00 95.19 89 PHE A C 1
ATOM 720 O O . PHE A 1 89 ? 19.514 3.419 0.429 1.00 95.19 89 PHE A O 1
ATOM 727 N N . TYR A 1 90 ? 21.433 4.497 0.076 1.00 96.25 90 TYR A N 1
ATOM 728 C CA . TYR A 1 90 ? 21.003 5.693 0.816 1.00 96.25 90 TYR A CA 1
ATOM 729 C C . TYR A 1 90 ? 19.759 6.369 0.202 1.00 96.25 90 TYR A C 1
ATOM 731 O O . TYR A 1 90 ? 19.022 7.054 0.914 1.00 96.25 90 TYR A O 1
ATOM 739 N N . ALA A 1 91 ? 19.488 6.153 -1.092 1.00 96.75 91 ALA A N 1
ATOM 740 C CA . ALA A 1 91 ? 18.294 6.651 -1.770 1.00 96.75 91 ALA A CA 1
ATOM 741 C C . ALA A 1 91 ? 17.006 6.054 -1.187 1.00 96.75 91 ALA A C 1
ATOM 743 O O . ALA A 1 91 ? 15.971 6.719 -1.222 1.00 96.75 91 ALA A O 1
ATOM 744 N N . PHE A 1 92 ? 17.073 4.866 -0.570 1.00 97.38 92 PHE A N 1
ATOM 745 C CA . PHE A 1 92 ? 15.971 4.307 0.212 1.00 97.38 92 PHE A CA 1
ATOM 746 C C . PHE A 1 92 ? 15.473 5.337 1.231 1.00 97.38 92 PHE A C 1
ATOM 748 O O . PHE A 1 92 ? 14.319 5.756 1.172 1.00 97.38 92 PHE A O 1
ATOM 755 N N . PHE A 1 93 ? 16.367 5.829 2.094 1.00 97.38 93 PHE A N 1
ATOM 756 C CA . PHE A 1 93 ? 16.025 6.779 3.153 1.00 97.38 93 PHE A CA 1
ATOM 757 C C . PHE A 1 93 ? 15.596 8.139 2.603 1.00 97.38 93 PHE A C 1
ATOM 759 O O . PHE A 1 93 ? 14.619 8.711 3.083 1.00 97.38 93 PHE A O 1
ATOM 766 N N . LEU A 1 94 ? 16.288 8.636 1.571 1.00 97.38 94 LEU A N 1
ATOM 767 C CA . LEU A 1 94 ? 15.953 9.920 0.947 1.00 97.38 94 LEU A CA 1
ATOM 768 C C . LEU A 1 94 ? 14.576 9.906 0.275 1.00 97.38 94 LEU A C 1
ATOM 770 O O . LEU A 1 94 ? 13.917 10.941 0.204 1.00 97.38 94 LEU A O 1
ATOM 774 N N . SER A 1 95 ? 14.126 8.744 -0.199 1.00 95.56 95 SER A N 1
ATOM 775 C CA . SER A 1 95 ? 12.840 8.605 -0.881 1.00 95.56 95 SER A CA 1
ATOM 776 C C . SER A 1 95 ? 11.647 8.425 0.068 1.00 95.56 95 SER A C 1
ATOM 778 O O . SER A 1 95 ? 10.509 8.592 -0.370 1.00 95.56 95 SER A O 1
ATOM 780 N N . LEU A 1 96 ? 11.864 8.126 1.358 1.00 97.50 96 LEU A N 1
ATOM 781 C CA . LEU A 1 96 ? 10.780 7.875 2.322 1.00 97.50 96 LEU A CA 1
ATOM 782 C C . LEU A 1 96 ? 9.758 9.023 2.412 1.00 97.50 96 LEU A C 1
ATOM 784 O O . LEU A 1 96 ? 8.564 8.727 2.372 1.00 97.50 96 LEU A O 1
ATOM 788 N N . PRO A 1 97 ? 10.151 10.314 2.493 1.00 97.12 97 PRO A N 1
ATOM 789 C CA . PRO A 1 97 ? 9.175 11.396 2.579 1.00 97.12 97 PRO A CA 1
ATOM 790 C C . PRO A 1 97 ? 8.287 11.474 1.337 1.00 97.12 97 PRO A C 1
ATOM 792 O O . PRO A 1 97 ? 7.076 11.598 1.466 1.00 97.12 97 PRO A O 1
ATOM 795 N N . GLY A 1 98 ? 8.867 11.348 0.139 1.00 94.56 98 GLY A N 1
ATOM 796 C CA . GLY A 1 98 ? 8.103 11.339 -1.109 1.00 94.56 98 GLY A CA 1
ATOM 797 C C . GLY A 1 98 ? 7.135 10.159 -1.157 1.00 94.56 98 GLY A C 1
ATOM 798 O O . GLY A 1 98 ? 5.937 10.358 -1.350 1.00 94.56 98 GLY A O 1
ATOM 799 N N . ASN A 1 99 ? 7.640 8.953 -0.879 1.00 96.69 99 ASN A N 1
ATOM 800 C CA . ASN A 1 99 ? 6.866 7.709 -0.862 1.00 96.69 99 ASN A CA 1
ATOM 801 C C . ASN A 1 99 ? 5.748 7.688 0.184 1.00 96.69 99 ASN A C 1
ATOM 803 O O . ASN A 1 99 ? 4.722 7.044 -0.035 1.00 96.69 99 ASN A O 1
ATOM 807 N N . LEU A 1 100 ? 5.893 8.437 1.279 1.00 97.62 100 LEU A N 1
ATOM 808 C CA . LEU A 1 100 ? 4.812 8.626 2.239 1.00 97.62 100 LEU A CA 1
ATOM 809 C C . LEU A 1 100 ? 3.623 9.343 1.591 1.00 97.62 100 LEU A C 1
ATOM 811 O O . LEU A 1 100 ? 2.487 8.911 1.766 1.00 97.62 100 LEU A O 1
ATOM 815 N N . PHE A 1 101 ? 3.867 10.414 0.835 1.00 95.00 101 PHE A N 1
ATOM 816 C CA . PHE A 1 101 ? 2.792 11.162 0.183 1.00 95.00 101 PHE A CA 1
ATOM 817 C C . PHE A 1 101 ? 2.223 10.436 -1.032 1.00 95.00 101 PHE A C 1
ATOM 819 O O . PHE A 1 101 ? 1.010 10.459 -1.216 1.00 95.00 101 PHE A O 1
ATOM 826 N N . ILE A 1 102 ? 3.076 9.803 -1.846 1.00 90.62 102 ILE A N 1
ATOM 827 C CA . ILE A 1 102 ? 2.630 9.210 -3.114 1.00 90.62 102 ILE A CA 1
ATOM 828 C C . ILE A 1 102 ? 2.073 7.789 -2.994 1.00 90.62 102 ILE A C 1
ATOM 830 O O . ILE A 1 102 ? 1.480 7.318 -3.950 1.00 90.62 102 ILE A O 1
ATOM 834 N N . GLY A 1 103 ? 2.290 7.105 -1.868 1.00 93.12 103 GLY A N 1
ATOM 835 C CA . GLY A 1 103 ? 1.793 5.742 -1.660 1.00 93.12 103 GLY A CA 1
ATOM 836 C C . GLY A 1 103 ? 1.337 5.495 -0.229 1.00 93.12 103 GLY A C 1
ATOM 837 O O . GLY A 1 103 ? 0.212 5.064 0.004 1.00 93.12 103 GLY A O 1
ATOM 838 N N . GLY A 1 104 ? 2.160 5.847 0.763 1.00 97.06 104 GLY A N 1
ATOM 839 C CA . GLY A 1 104 ? 1.844 5.611 2.175 1.00 97.06 104 GLY A CA 1
ATOM 840 C C . GLY A 1 104 ? 0.473 6.146 2.601 1.00 97.06 104 GLY A C 1
ATOM 841 O O . GLY A 1 104 ? -0.318 5.417 3.197 1.00 97.06 104 GLY A O 1
ATOM 842 N N . LEU A 1 105 ? 0.158 7.399 2.260 1.00 97.50 105 LEU A N 1
ATOM 843 C CA . LEU A 1 105 ? -1.110 8.045 2.609 1.00 97.50 105 LEU A CA 1
ATOM 844 C C . LEU A 1 105 ? -2.336 7.416 1.941 1.00 97.50 105 LEU A C 1
ATOM 846 O O . LEU A 1 105 ? -3.441 7.597 2.453 1.00 97.50 105 LEU A O 1
ATOM 850 N N . GLU A 1 106 ? -2.180 6.639 0.869 1.00 98.00 106 GLU A N 1
ATOM 851 C CA . GLU A 1 106 ? -3.301 5.898 0.290 1.00 98.00 106 GLU A CA 1
ATOM 852 C C . GLU A 1 106 ? -3.958 4.963 1.318 1.00 98.00 106 GLU A C 1
ATOM 854 O O . GLU A 1 106 ? -5.183 4.806 1.360 1.00 98.00 106 GLU A O 1
ATOM 859 N N . GLU A 1 107 ? -3.155 4.386 2.216 1.00 98.38 107 GLU A N 1
ATOM 860 C CA . GLU A 1 107 ? -3.627 3.450 3.237 1.00 98.38 107 GLU A CA 1
ATOM 861 C C . GLU A 1 107 ? -4.539 4.109 4.278 1.00 98.38 107 GLU A C 1
ATOM 863 O O . GLU A 1 107 ? -5.351 3.428 4.911 1.00 98.38 107 GLU A O 1
ATOM 868 N N . ALA A 1 108 ? -4.515 5.441 4.385 1.00 97.25 108 ALA A N 1
ATOM 869 C CA . ALA A 1 108 ? -5.485 6.177 5.184 1.00 97.25 108 ALA A CA 1
ATOM 870 C C . ALA A 1 108 ? -6.918 6.052 4.642 1.00 97.25 108 ALA A C 1
ATOM 872 O O . ALA A 1 108 ? -7.853 6.317 5.391 1.00 97.25 108 ALA A O 1
ATOM 873 N N . GLY A 1 109 ? -7.112 5.678 3.373 1.00 97.50 109 GLY A N 1
ATOM 874 C CA . GLY A 1 109 ? -8.410 5.301 2.809 1.00 97.50 109 GLY A CA 1
ATOM 875 C C . GLY A 1 109 ? -8.588 3.790 2.721 1.00 97.50 109 GLY A C 1
ATOM 876 O O . GLY A 1 109 ? -9.603 3.253 3.173 1.00 97.50 109 GLY A O 1
ATOM 877 N N . TRP A 1 110 ? -7.588 3.090 2.185 1.00 98.12 110 TRP A N 1
ATOM 878 C CA . TRP A 1 110 ? -7.692 1.655 1.931 1.00 98.12 110 TRP A CA 1
ATOM 879 C C . TRP A 1 110 ? -7.743 0.818 3.206 1.00 98.12 110 TRP A C 1
ATOM 881 O O . TRP A 1 110 ? -8.682 0.046 3.391 1.00 98.12 110 TRP A O 1
ATOM 891 N N . SER A 1 111 ? -6.770 0.993 4.098 1.00 96.94 111 SER A N 1
ATOM 892 C CA . SER A 1 111 ? -6.681 0.225 5.340 1.00 96.94 111 SER A CA 1
ATOM 893 C C . SER A 1 111 ? -7.601 0.768 6.430 1.00 96.94 111 SER A C 1
ATOM 895 O O . SER A 1 111 ? -8.107 -0.013 7.228 1.00 96.94 111 SER A O 1
ATOM 897 N N . TYR A 1 112 ? -7.863 2.080 6.462 1.00 96.19 112 TYR A N 1
ATOM 898 C CA . TYR A 1 112 ? -8.720 2.670 7.498 1.00 96.19 112 TYR A CA 1
ATOM 899 C C . TYR A 1 112 ? -10.223 2.479 7.217 1.00 96.19 112 TYR A C 1
ATOM 901 O O . TYR A 1 112 ? -10.993 2.243 8.144 1.00 96.19 112 TYR A O 1
ATOM 909 N N . LEU A 1 113 ? -10.670 2.581 5.958 1.00 95.88 113 LEU A N 1
ATOM 910 C CA . LEU A 1 113 ? -12.102 2.529 5.628 1.00 95.88 113 LEU A CA 1
ATOM 911 C C . LEU A 1 113 ? -12.498 1.298 4.822 1.00 95.88 113 LEU A C 1
ATOM 913 O O . LEU A 1 113 ? -13.394 0.564 5.232 1.00 95.88 113 LEU A O 1
ATOM 917 N N . LEU A 1 114 ? -11.862 1.074 3.669 1.00 97.19 114 LEU A N 1
ATOM 918 C CA . LEU A 1 114 ? -12.314 0.036 2.740 1.00 97.19 114 LEU A CA 1
ATOM 919 C C . LEU A 1 114 ? -12.123 -1.367 3.325 1.00 97.19 114 LEU A C 1
ATOM 921 O O . LEU A 1 114 ? -13.048 -2.180 3.326 1.00 97.19 114 LEU A O 1
ATOM 925 N N . TRP A 1 115 ? -10.918 -1.659 3.809 1.00 96.25 115 TRP A N 1
ATOM 926 C CA . TRP A 1 115 ? -10.553 -2.997 4.248 1.00 96.25 115 TRP A CA 1
ATOM 927 C C . TRP A 1 115 ? -11.382 -3.486 5.451 1.00 96.25 115 TRP A C 1
ATOM 929 O O . TRP A 1 115 ? -11.886 -4.607 5.364 1.00 96.25 115 TRP A O 1
ATOM 939 N N . PRO A 1 116 ? -11.616 -2.695 6.525 1.00 95.25 116 PRO A N 1
ATOM 940 C CA . PRO A 1 116 ? -12.428 -3.142 7.659 1.00 95.25 116 PRO A CA 1
ATOM 941 C C . PRO A 1 116 ? -13.868 -3.495 7.271 1.00 95.25 116 PRO A C 1
ATOM 943 O O . P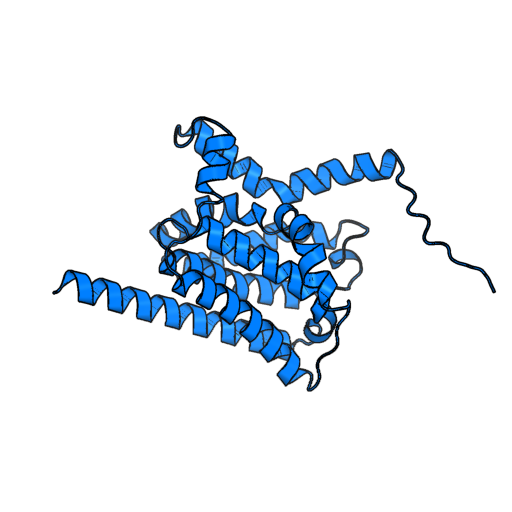RO A 1 116 ? -14.417 -4.478 7.768 1.00 95.25 116 PRO A O 1
ATOM 946 N N . GLU A 1 117 ? -14.474 -2.737 6.352 1.00 96.31 117 GLU A N 1
ATOM 947 C CA . GLU A 1 117 ? -15.836 -3.012 5.881 1.00 96.31 117 GLU A CA 1
ATOM 948 C C . GLU A 1 117 ? -15.912 -4.273 5.015 1.00 96.31 117 GLU A C 1
ATOM 950 O O . GLU A 1 117 ? -16.840 -5.074 5.168 1.00 96.31 117 GLU A O 1
ATOM 955 N N . LEU A 1 118 ? -14.925 -4.487 4.138 1.00 97.75 118 LEU A N 1
ATOM 956 C CA . LEU A 1 118 ? -14.828 -5.723 3.364 1.00 97.75 118 LEU A CA 1
ATOM 957 C C . LEU A 1 118 ? -14.620 -6.927 4.287 1.00 97.75 118 LEU A C 1
ATOM 959 O O . LEU A 1 118 ? -15.359 -7.907 4.179 1.00 97.75 118 LEU A O 1
ATOM 963 N N . ASP A 1 119 ? -13.675 -6.842 5.226 1.00 96.75 119 ASP A N 1
ATOM 964 C CA . ASP A 1 119 ? -13.318 -7.953 6.113 1.00 96.75 119 ASP A CA 1
ATOM 965 C C . ASP A 1 119 ? -14.462 -8.336 7.051 1.00 96.75 119 ASP A C 1
ATOM 967 O O . ASP A 1 119 ? -14.718 -9.527 7.244 1.00 96.75 119 ASP A O 1
ATOM 971 N N . ARG A 1 120 ? -15.236 -7.357 7.528 1.00 96.38 120 ARG A N 1
ATOM 972 C CA . ARG A 1 120 ? -16.464 -7.608 8.290 1.00 96.38 120 ARG A CA 1
ATOM 973 C C . ARG A 1 120 ? -17.508 -8.393 7.491 1.00 96.38 120 ARG A C 1
ATOM 975 O O . ARG A 1 120 ? -18.246 -9.180 8.079 1.00 96.38 120 ARG A O 1
ATOM 982 N N . LYS A 1 121 ? -17.602 -8.172 6.176 1.00 97.56 121 LYS A N 1
ATOM 983 C CA . LYS A 1 121 ? -18.648 -8.756 5.320 1.00 97.56 121 LYS A CA 1
ATOM 984 C C . LYS A 1 121 ? -18.241 -10.077 4.666 1.00 97.56 121 LYS A C 1
ATOM 986 O O . LYS A 1 121 ? -19.074 -10.968 4.540 1.00 97.56 121 LYS A O 1
ATOM 991 N N . PHE A 1 122 ? -16.991 -10.199 4.231 1.00 97.31 122 PHE A N 1
ATOM 992 C CA . PHE A 1 122 ? -16.522 -11.307 3.393 1.00 97.31 122 PHE A CA 1
ATOM 993 C C . PHE A 1 122 ? -15.389 -12.119 4.030 1.00 97.31 122 PHE A C 1
ATOM 995 O O . PHE A 1 122 ? -15.003 -13.166 3.509 1.00 97.31 122 PHE A O 1
ATOM 1002 N N . GLY A 1 123 ? -14.843 -11.651 5.154 1.00 96.88 123 GLY A N 1
ATOM 1003 C CA . GLY A 1 123 ? -13.677 -12.244 5.790 1.00 96.88 123 GLY A CA 1
ATOM 1004 C C . GLY A 1 123 ? -12.379 -11.993 5.020 1.00 96.88 123 GLY A C 1
ATOM 1005 O O . GLY A 1 123 ? -12.353 -11.463 3.910 1.00 96.88 123 GLY A O 1
ATOM 1006 N N . TYR A 1 124 ? -11.276 -12.404 5.639 1.00 97.56 124 TYR A N 1
ATOM 1007 C CA . TYR A 1 124 ? -9.922 -12.019 5.242 1.00 97.56 124 TYR A CA 1
ATOM 1008 C C . TYR A 1 124 ? -9.584 -12.256 3.758 1.00 97.56 124 TYR A C 1
ATOM 1010 O O . TYR A 1 124 ? -9.201 -11.316 3.066 1.00 97.56 124 TYR A O 1
ATOM 1018 N N . VAL A 1 125 ? -9.746 -13.487 3.257 1.00 98.19 125 VAL A N 1
ATOM 1019 C CA . VAL A 1 125 ? -9.292 -13.870 1.904 1.00 98.19 125 VAL A CA 1
ATOM 1020 C C . VAL A 1 125 ? -10.028 -13.078 0.824 1.00 98.19 125 VAL A C 1
ATOM 1022 O O . VAL A 1 125 ? -9.395 -12.415 0.006 1.00 98.19 125 VAL A O 1
ATOM 1025 N N . LEU A 1 126 ? -11.364 -13.090 0.849 1.00 98.12 126 LEU A N 1
ATOM 1026 C CA . LEU A 1 126 ? -12.174 -12.371 -0.136 1.00 98.12 126 LEU A CA 1
ATOM 1027 C C . LEU A 1 126 ? -11.974 -10.855 -0.046 1.00 98.12 126 LEU A C 1
ATOM 1029 O O . LEU A 1 126 ? -11.975 -10.175 -1.066 1.00 98.12 126 LEU A O 1
ATOM 1033 N N . SER A 1 127 ? -11.728 -10.325 1.151 1.00 98.12 127 SER A N 1
ATOM 1034 C CA . SER A 1 127 ? -11.460 -8.894 1.336 1.00 98.12 127 SER A CA 1
ATOM 1035 C C . SER A 1 127 ? -10.144 -8.464 0.715 1.00 98.12 127 SER A C 1
ATOM 1037 O O . SER A 1 127 ? -10.079 -7.394 0.114 1.00 98.12 127 SER A O 1
ATOM 1039 N N . CYS A 1 128 ? -9.110 -9.303 0.802 1.00 98.44 128 CYS A N 1
ATOM 1040 C CA . CYS A 1 128 ? -7.837 -9.049 0.131 1.00 98.44 128 CYS A CA 1
ATOM 1041 C C . CYS A 1 128 ? -7.998 -9.091 -1.393 1.00 98.44 128 CYS A C 1
ATOM 1043 O O . CYS A 1 128 ? -7.495 -8.202 -2.076 1.00 98.44 128 CYS A O 1
ATOM 1045 N N . VAL A 1 129 ? -8.762 -10.056 -1.920 1.00 98.56 129 VAL A N 1
ATOM 1046 C CA . VAL A 1 129 ? -9.061 -10.152 -3.360 1.00 98.56 129 VAL A CA 1
ATOM 1047 C C . VAL A 1 129 ? -9.834 -8.926 -3.851 1.00 98.56 129 VAL A C 1
ATOM 1049 O O . VAL A 1 129 ? -9.394 -8.270 -4.791 1.00 98.56 129 VAL A O 1
ATOM 1052 N N . PHE A 1 130 ? -10.945 -8.559 -3.202 1.00 98.50 130 PHE A N 1
ATOM 1053 C CA . PHE A 1 130 ? -11.740 -7.396 -3.608 1.00 98.50 130 PHE A CA 1
ATOM 1054 C C . PHE A 1 130 ? -10.969 -6.085 -3.466 1.00 98.50 130 PHE A C 1
ATOM 1056 O O . PHE A 1 130 ? -10.977 -5.273 -4.389 1.00 98.50 130 PHE A O 1
ATOM 1063 N N . SER A 1 131 ? -10.262 -5.893 -2.350 1.00 98.12 131 SER A N 1
ATOM 1064 C CA . SER A 1 131 ? -9.409 -4.718 -2.156 1.00 98.12 131 SER A CA 1
ATOM 1065 C C . SER A 1 131 ? -8.309 -4.643 -3.218 1.00 98.12 131 SER A C 1
ATOM 1067 O O . SER A 1 131 ? -7.998 -3.560 -3.704 1.00 98.12 131 SER A O 1
ATOM 1069 N N . GLY A 1 132 ? -7.750 -5.784 -3.634 1.00 98.38 132 GLY A N 1
ATOM 1070 C CA . GLY A 1 132 ? -6.745 -5.847 -4.694 1.00 98.38 132 GLY A CA 1
ATOM 1071 C C . GLY A 1 132 ? -7.307 -5.485 -6.059 1.00 98.38 132 GLY A C 1
ATOM 1072 O O . GLY A 1 132 ? -6.728 -4.645 -6.735 1.00 98.38 132 GLY A O 1
ATOM 1073 N N . ILE A 1 133 ? -8.472 -6.021 -6.428 1.00 98.62 133 ILE A N 1
ATOM 1074 C CA . ILE A 1 133 ? -9.155 -5.669 -7.683 1.00 98.62 133 ILE A CA 1
ATOM 1075 C C . ILE A 1 133 ? -9.477 -4.171 -7.729 1.00 98.62 133 ILE A C 1
ATOM 1077 O O . ILE A 1 133 ? -9.199 -3.515 -8.731 1.00 98.62 133 ILE A O 1
ATOM 1081 N N . ILE A 1 134 ? -10.018 -3.615 -6.639 1.00 98.50 134 ILE A N 1
ATOM 1082 C CA . ILE A 1 134 ? -10.318 -2.179 -6.535 1.00 98.50 134 ILE A CA 1
ATOM 1083 C C . ILE A 1 134 ? -9.039 -1.351 -6.683 1.00 98.50 134 ILE A C 1
ATOM 1085 O O . ILE A 1 134 ? -9.033 -0.349 -7.393 1.00 98.50 134 ILE A O 1
ATOM 1089 N N . TRP A 1 135 ? -7.949 -1.776 -6.044 1.00 98.44 135 TRP A N 1
ATOM 1090 C CA . TRP A 1 135 ? -6.678 -1.059 -6.096 1.00 98.44 135 TRP A CA 1
ATOM 1091 C C . TRP A 1 135 ? -6.031 -1.121 -7.481 1.00 98.44 135 TRP A C 1
ATOM 1093 O O . TRP A 1 135 ? -5.529 -0.107 -7.951 1.00 98.44 135 TRP A O 1
ATOM 1103 N N . ILE A 1 136 ? -6.107 -2.262 -8.174 1.00 98.50 136 ILE A N 1
ATOM 1104 C CA . ILE A 1 136 ? -5.672 -2.390 -9.573 1.00 98.50 136 ILE A CA 1
ATOM 1105 C C . ILE A 1 136 ? -6.479 -1.441 -10.451 1.00 98.50 136 ILE A C 1
ATOM 1107 O O . ILE A 1 136 ? -5.897 -0.658 -11.194 1.00 98.50 136 ILE A O 1
ATOM 1111 N N . ALA A 1 137 ? -7.810 -1.475 -10.337 1.00 98.25 137 ALA A N 1
ATOM 1112 C CA . ALA A 1 137 ? -8.693 -0.617 -11.118 1.00 98.25 137 ALA A CA 1
ATOM 1113 C C . ALA A 1 137 ? -8.399 0.872 -10.882 1.00 98.25 137 ALA A C 1
ATOM 1115 O O . ALA A 1 137 ? -8.361 1.650 -11.833 1.00 98.25 137 ALA A O 1
ATOM 1116 N N . TRP A 1 138 ? -8.132 1.256 -9.631 1.00 97.81 138 TRP A N 1
ATOM 1117 C CA . TRP A 1 138 ? -7.747 2.620 -9.280 1.00 97.81 138 TRP A CA 1
ATOM 1118 C C . TRP A 1 138 ? -6.416 3.042 -9.913 1.00 97.81 138 TRP A C 1
ATOM 1120 O O . TRP A 1 138 ? -6.286 4.205 -10.276 1.00 97.81 138 TRP A O 1
ATOM 1130 N N . HIS A 1 139 ? -5.468 2.121 -10.104 1.00 96.31 139 HIS A N 1
ATOM 1131 C CA . HIS A 1 139 ? -4.160 2.378 -10.718 1.00 96.31 139 HIS A CA 1
ATOM 1132 C C . HIS A 1 139 ? -4.148 2.394 -12.250 1.00 96.31 139 HIS A C 1
ATOM 1134 O O . HIS A 1 139 ? -3.186 2.892 -12.831 1.00 96.31 139 HIS A O 1
ATOM 1140 N N . ILE A 1 140 ? -5.188 1.883 -12.920 1.00 95.94 140 ILE A N 1
ATOM 1141 C CA . ILE A 1 140 ? -5.261 1.838 -14.393 1.00 95.94 140 ILE A CA 1
ATOM 1142 C C . ILE A 1 140 ? -4.893 3.184 -15.046 1.00 95.94 140 ILE A C 1
ATOM 1144 O O . ILE A 1 140 ? -4.082 3.162 -15.972 1.00 95.94 140 ILE A O 1
ATOM 1148 N N . PRO A 1 141 ? -5.393 4.352 -14.584 1.00 94.12 141 PRO A N 1
ATOM 1149 C CA . PRO A 1 141 ? -5.036 5.639 -15.177 1.00 94.12 141 PRO A CA 1
ATOM 1150 C C . PRO A 1 141 ? -3.530 5.926 -15.216 1.00 94.12 141 PRO A C 1
ATOM 1152 O O . PRO A 1 141 ? -3.079 6.559 -16.167 1.00 94.12 141 PRO A O 1
ATOM 1155 N N . LEU A 1 142 ? -2.732 5.441 -14.252 1.00 91.38 142 LEU A N 1
ATOM 1156 C CA . LEU A 1 142 ? -1.280 5.672 -14.245 1.00 91.38 142 LEU A CA 1
ATOM 1157 C C . LEU A 1 142 ? -0.594 5.150 -15.504 1.00 91.38 142 LEU A C 1
ATOM 1159 O O . LEU A 1 142 ? 0.343 5.779 -15.975 1.00 91.38 142 LEU A O 1
ATOM 1163 N N . PHE A 1 143 ? -1.080 4.052 -16.081 1.00 93.75 143 PHE A N 1
ATOM 1164 C CA . PHE A 1 143 ? -0.501 3.454 -17.287 1.00 93.75 143 PHE A CA 1
ATOM 1165 C C . PHE A 1 143 ? -0.732 4.286 -18.557 1.00 93.75 143 PHE A C 1
ATOM 1167 O O . PHE A 1 143 ? -0.197 3.948 -19.607 1.00 93.75 143 PHE A O 1
ATOM 1174 N N . PHE A 1 144 ? -1.500 5.376 -18.463 1.00 91.88 144 PHE A N 1
ATOM 1175 C CA . PHE A 1 144 ? -1.802 6.275 -19.578 1.00 91.88 144 PHE A CA 1
ATOM 1176 C C . PHE A 1 144 ? -1.374 7.727 -19.320 1.00 91.88 144 PHE A C 1
ATOM 1178 O O . PHE A 1 144 ? -1.498 8.556 -20.219 1.00 91.88 144 PHE A O 1
ATOM 1185 N N . ILE A 1 145 ? -0.905 8.064 -18.110 1.00 88.00 145 ILE A N 1
ATOM 1186 C CA . ILE A 1 145 ? -0.460 9.424 -17.773 1.00 88.00 145 ILE A CA 1
ATOM 1187 C C . ILE A 1 145 ? 1.011 9.580 -18.191 1.00 88.00 145 ILE A C 1
ATOM 1189 O O . ILE A 1 145 ? 1.866 8.891 -17.618 1.00 88.00 145 ILE A O 1
ATOM 1193 N N . PRO A 1 146 ? 1.327 10.500 -19.127 1.00 86.38 146 PRO A N 1
ATOM 1194 C CA . PRO A 1 146 ? 2.690 10.699 -19.606 1.00 86.38 146 PRO A CA 1
ATOM 1195 C C . PRO A 1 146 ? 3.662 11.072 -18.487 1.00 86.38 146 PRO A C 1
ATOM 1197 O O . PRO A 1 146 ? 3.360 11.915 -17.640 1.00 86.38 146 PRO A O 1
ATOM 1200 N N . GLY A 1 147 ? 4.855 10.476 -18.516 1.00 82.94 147 GLY A N 1
ATOM 1201 C CA . GLY A 1 147 ? 5.929 10.771 -17.558 1.00 82.94 147 GLY A CA 1
ATOM 1202 C C . GLY A 1 147 ? 5.873 9.958 -16.263 1.00 82.94 147 GLY A C 1
ATOM 1203 O O . GLY A 1 147 ? 6.695 10.172 -15.372 1.00 82.94 147 GLY A O 1
ATOM 1204 N N . THR A 1 148 ? 4.942 9.009 -16.150 1.00 86.06 148 THR A N 1
ATOM 1205 C CA . THR A 1 148 ? 4.956 8.011 -15.076 1.00 86.06 148 THR A CA 1
ATOM 1206 C C . THR A 1 148 ? 5.800 6.795 -15.473 1.00 86.06 148 THR A C 1
ATOM 1208 O O . THR A 1 148 ? 5.905 6.446 -16.648 1.00 86.06 148 THR A O 1
ATOM 1211 N N . ASN A 1 149 ? 6.354 6.081 -14.486 1.00 85.06 149 ASN A N 1
ATOM 1212 C CA . ASN A 1 149 ? 7.069 4.817 -14.734 1.00 85.06 149 ASN A CA 1
ATOM 1213 C C . ASN A 1 149 ? 6.174 3.729 -15.358 1.00 85.06 149 ASN A C 1
ATOM 1215 O O . ASN A 1 149 ? 6.677 2.804 -15.995 1.00 85.06 149 ASN A O 1
ATOM 1219 N N . HIS A 1 150 ? 4.860 3.833 -15.148 1.00 89.38 150 HIS A N 1
ATOM 1220 C CA . HIS A 1 150 ? 3.862 2.901 -15.661 1.00 89.38 150 HIS A CA 1
ATOM 1221 C C . HIS A 1 150 ? 3.661 3.090 -17.167 1.00 89.38 150 HIS A C 1
ATOM 1223 O O . HIS A 1 150 ? 3.775 2.129 -17.922 1.00 89.38 150 HIS A O 1
ATOM 1229 N N . GLU A 1 151 ? 3.423 4.329 -17.603 1.00 90.56 151 GLU A N 1
ATOM 1230 C CA . GLU A 1 151 ? 3.264 4.670 -19.021 1.00 90.56 151 GLU A CA 1
ATOM 1231 C C . GLU A 1 151 ? 4.567 4.463 -19.808 1.00 90.56 151 GLU A C 1
ATOM 1233 O O . GLU A 1 151 ? 4.543 3.868 -20.881 1.00 90.56 151 GLU A O 1
ATOM 1238 N N . GLY A 1 152 ? 5.721 4.817 -19.229 1.00 85.19 152 GLY A N 1
ATOM 1239 C CA . GLY A 1 152 ? 7.034 4.626 -19.859 1.00 85.19 152 GLY A CA 1
ATOM 1240 C C . GLY A 1 152 ? 7.485 3.166 -20.030 1.00 85.19 152 GLY A C 1
ATOM 1241 O O . GLY A 1 152 ? 8.608 2.926 -20.469 1.00 85.19 152 GLY A O 1
ATOM 1242 N N . GLY A 1 153 ? 6.656 2.182 -19.657 1.00 84.94 153 GLY A N 1
ATOM 1243 C CA . GLY A 1 153 ? 6.937 0.752 -19.829 1.00 84.94 153 GLY A CA 1
ATOM 1244 C C . GLY A 1 153 ? 7.924 0.157 -18.821 1.00 84.94 153 GLY A C 1
ATOM 1245 O O . GLY A 1 153 ? 8.291 -1.010 -18.946 1.00 84.94 153 GLY A O 1
ATOM 1246 N N . GLY A 1 154 ? 8.329 0.919 -17.800 1.00 84.06 154 GLY A N 1
ATOM 1247 C CA . GLY A 1 154 ? 9.205 0.434 -16.728 1.00 84.06 154 GLY A CA 1
ATOM 1248 C C . GLY A 1 154 ? 8.520 -0.558 -15.782 1.00 84.06 154 GLY A C 1
ATOM 1249 O O . GLY A 1 154 ? 9.195 -1.291 -15.064 1.00 84.06 154 GLY A O 1
ATOM 1250 N N . ILE A 1 155 ? 7.183 -0.603 -15.787 1.00 89.69 155 ILE A N 1
ATOM 1251 C CA . ILE A 1 155 ? 6.369 -1.519 -14.984 1.00 89.69 155 ILE A CA 1
ATOM 1252 C C . ILE A 1 155 ? 5.394 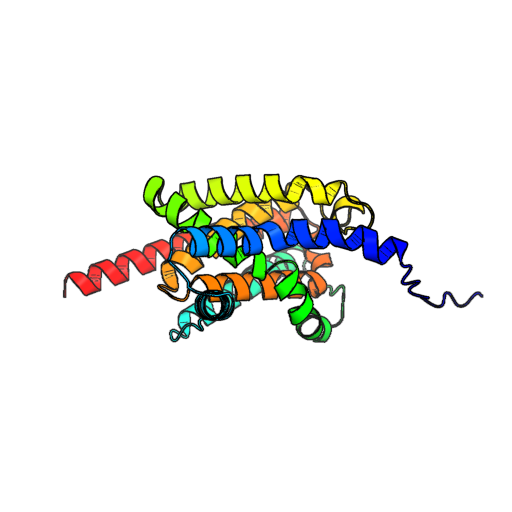-2.257 -15.905 1.00 89.69 155 ILE A C 1
ATOM 1254 O O . ILE A 1 155 ? 4.522 -1.653 -16.526 1.00 89.69 155 ILE A O 1
ATOM 1258 N N . ASN A 1 156 ? 5.498 -3.586 -15.969 1.00 95.06 156 ASN A N 1
ATOM 1259 C CA . ASN A 1 156 ? 4.541 -4.406 -16.707 1.00 95.06 156 ASN A CA 1
ATOM 1260 C C . ASN A 1 156 ? 3.193 -4.467 -15.962 1.00 95.06 156 ASN A C 1
ATOM 1262 O O . ASN A 1 156 ? 3.147 -4.881 -14.804 1.00 95.06 156 ASN A O 1
ATOM 1266 N N . PHE A 1 157 ? 2.091 -4.122 -16.638 1.00 96.38 157 PHE A N 1
ATOM 1267 C CA . PHE A 1 157 ? 0.752 -4.094 -16.033 1.00 96.38 157 PHE A CA 1
ATOM 1268 C C . PHE A 1 157 ? 0.326 -5.436 -15.419 1.00 96.38 157 PHE A C 1
ATOM 1270 O O . PHE A 1 157 ? -0.222 -5.469 -14.320 1.00 96.38 157 PHE A O 1
ATOM 1277 N N . GLY A 1 158 ? 0.588 -6.554 -16.100 1.00 97.62 158 GLY A N 1
ATOM 1278 C CA . GLY A 1 158 ? 0.208 -7.875 -15.601 1.00 97.62 158 GLY A CA 1
ATOM 1279 C C . GLY A 1 158 ? 0.977 -8.254 -14.333 1.00 97.62 158 GLY A C 1
ATOM 1280 O O . GLY A 1 158 ? 0.386 -8.729 -13.364 1.00 97.62 158 GLY A O 1
ATOM 1281 N N . MET A 1 159 ? 2.282 -7.980 -14.306 1.00 97.62 159 MET A N 1
ATOM 1282 C CA . MET A 1 159 ? 3.115 -8.194 -13.120 1.00 97.62 159 MET A CA 1
ATOM 1283 C C . MET A 1 159 ? 2.694 -7.281 -11.964 1.00 97.62 159 MET A C 1
ATOM 1285 O O . MET A 1 159 ? 2.611 -7.730 -10.821 1.00 97.62 159 MET A O 1
ATOM 1289 N N . PHE A 1 160 ? 2.364 -6.025 -12.270 1.00 97.31 160 PHE A N 1
ATOM 1290 C CA . PHE A 1 160 ? 1.827 -5.067 -11.311 1.00 97.31 160 PHE A CA 1
ATOM 1291 C C . PHE A 1 160 ? 0.498 -5.543 -10.715 1.00 97.31 160 PHE A C 1
ATOM 1293 O O . PHE A 1 160 ? 0.329 -5.523 -9.501 1.00 97.31 160 PHE A O 1
ATOM 1300 N N . ALA A 1 161 ? -0.418 -6.069 -11.532 1.00 98.38 161 ALA A N 1
ATOM 1301 C CA . ALA A 1 161 ? -1.683 -6.615 -11.049 1.00 98.38 161 ALA A CA 1
ATOM 1302 C C . ALA A 1 161 ? -1.478 -7.795 -10.078 1.00 98.38 161 ALA A C 1
ATOM 1304 O O . ALA A 1 161 ? -2.111 -7.846 -9.021 1.00 98.38 161 ALA A O 1
ATOM 1305 N N . VAL A 1 162 ? -0.553 -8.713 -10.387 1.00 98.56 162 VAL A N 1
ATOM 1306 C CA . VAL A 1 162 ? -0.174 -9.809 -9.473 1.00 98.56 162 VAL A CA 1
ATOM 1307 C C . VAL A 1 162 ? 0.406 -9.258 -8.168 1.00 98.56 162 VAL A C 1
ATOM 1309 O O . VAL A 1 162 ? 0.029 -9.720 -7.087 1.00 98.56 162 VAL A O 1
ATOM 1312 N N . GLN A 1 163 ? 1.270 -8.243 -8.259 1.00 98.19 163 GLN A N 1
ATOM 1313 C CA . GLN A 1 163 ? 1.844 -7.572 -7.096 1.00 98.19 163 GLN A CA 1
ATOM 1314 C C . GLN A 1 163 ? 0.768 -6.913 -6.225 1.00 98.19 163 GLN A C 1
ATOM 1316 O O . GLN A 1 163 ? 0.750 -7.130 -5.016 1.00 98.19 163 GLN A O 1
ATOM 1321 N N . CYS A 1 164 ? -0.178 -6.176 -6.812 1.00 98.31 164 CYS A N 1
ATOM 1322 C CA . CYS A 1 164 ? -1.277 -5.556 -6.073 1.00 98.31 164 CYS A CA 1
ATOM 1323 C C . CYS A 1 164 ? -2.077 -6.583 -5.266 1.00 98.31 164 CYS A C 1
ATOM 1325 O O . CYS A 1 164 ? -2.385 -6.335 -4.100 1.00 98.31 164 CYS A O 1
ATOM 1327 N N . ILE A 1 165 ? -2.390 -7.747 -5.848 1.00 98.62 165 ILE A N 1
ATOM 1328 C CA . ILE A 1 165 ? -3.090 -8.817 -5.126 1.00 98.62 165 ILE A CA 1
ATOM 1329 C C . ILE A 1 165 ? -2.234 -9.321 -3.960 1.00 98.62 165 ILE A C 1
ATOM 1331 O O . ILE A 1 165 ? -2.711 -9.334 -2.824 1.00 98.62 165 ILE A O 1
ATOM 1335 N N . GLY A 1 166 ? -0.973 -9.688 -4.206 1.00 98.50 166 GLY A N 1
ATOM 1336 C CA . GLY A 1 166 ? -0.083 -10.209 -3.165 1.00 98.50 166 GLY A CA 1
ATOM 1337 C C . GLY A 1 166 ? 0.130 -9.226 -2.010 1.00 98.50 166 GLY A C 1
ATOM 1338 O O . GLY A 1 166 ? 0.011 -9.596 -0.839 1.00 98.50 166 GLY A O 1
ATOM 1339 N N . LEU A 1 167 ? 0.341 -7.947 -2.323 1.00 98.50 167 LEU A N 1
ATOM 1340 C CA . LEU A 1 167 ? 0.490 -6.895 -1.320 1.00 98.50 167 LEU A CA 1
ATOM 1341 C C . LEU A 1 167 ? -0.803 -6.625 -0.550 1.00 98.50 167 LEU A C 1
ATOM 1343 O O . LEU A 1 167 ? -0.732 -6.363 0.649 1.00 98.50 167 LEU A O 1
ATOM 1347 N N . ARG A 1 168 ? -1.989 -6.737 -1.166 1.00 98.56 168 ARG A N 1
ATOM 1348 C CA . ARG A 1 168 ? -3.252 -6.608 -0.419 1.00 98.56 168 ARG A CA 1
ATOM 1349 C C . ARG A 1 168 ? -3.466 -7.726 0.590 1.00 98.56 168 ARG A C 1
ATOM 1351 O O . ARG A 1 168 ? -4.011 -7.447 1.657 1.00 98.56 168 ARG A O 1
ATOM 1358 N N . PHE A 1 169 ? -3.004 -8.947 0.312 1.00 98.75 169 PHE A N 1
ATOM 1359 C CA . PHE A 1 169 ? -2.960 -9.995 1.337 1.00 98.75 169 PHE A CA 1
ATOM 1360 C C . PHE A 1 169 ? -2.070 -9.578 2.509 1.00 98.75 169 PHE A C 1
ATOM 1362 O O . PHE A 1 169 ? -2.501 -9.653 3.663 1.00 98.75 169 PHE A O 1
ATOM 1369 N N . PHE A 1 170 ? -0.875 -9.064 2.226 1.00 98.75 170 PHE A N 1
ATOM 1370 C CA . PHE A 1 170 ? 0.068 -8.664 3.267 1.00 98.75 170 PHE A CA 1
ATOM 1371 C C . PHE A 1 170 ? -0.414 -7.474 4.104 1.00 98.75 170 PHE A C 1
ATOM 1373 O O . PHE A 1 170 ? -0.441 -7.556 5.332 1.00 98.75 170 PHE A O 1
ATOM 1380 N N . LEU A 1 171 ? -0.895 -6.409 3.460 1.00 98.62 171 LEU A N 1
ATOM 1381 C CA . LEU A 1 171 ? -1.532 -5.266 4.122 1.00 98.62 171 LEU A CA 1
ATOM 1382 C C . LEU A 1 171 ? -2.742 -5.708 4.953 1.00 98.62 171 LEU A C 1
ATOM 1384 O O . LEU A 1 171 ? -2.887 -5.310 6.104 1.00 98.62 171 LEU A O 1
ATOM 1388 N N . GLY A 1 172 ? -3.573 -6.613 4.429 1.00 97.94 172 GLY A N 1
ATOM 1389 C CA . GLY A 1 172 ? -4.677 -7.176 5.200 1.00 97.94 172 GLY A CA 1
ATOM 1390 C C . GLY A 1 172 ? -4.218 -7.983 6.420 1.00 97.94 172 GLY A C 1
ATOM 1391 O O . GLY A 1 172 ? -4.888 -7.982 7.453 1.00 97.94 172 GLY A O 1
ATOM 1392 N N . ALA A 1 173 ? -3.086 -8.688 6.328 1.00 98.12 173 ALA A N 1
ATOM 1393 C CA . ALA A 1 173 ? -2.515 -9.393 7.471 1.00 98.12 173 ALA A CA 1
ATOM 1394 C C . ALA A 1 173 ? -2.010 -8.405 8.525 1.00 98.12 173 ALA A C 1
ATOM 1396 O O . ALA A 1 173 ? -2.319 -8.596 9.701 1.00 98.12 173 ALA A O 1
ATOM 1397 N N . ILE A 1 174 ? -1.348 -7.314 8.116 1.00 98.00 174 ILE A N 1
ATOM 1398 C CA . ILE A 1 174 ? -1.006 -6.194 9.007 1.00 98.00 174 ILE A CA 1
ATOM 1399 C C . ILE A 1 174 ? -2.270 -5.686 9.720 1.00 98.00 174 ILE A C 1
ATOM 1401 O O . ILE A 1 174 ? -2.286 -5.599 10.950 1.00 98.00 174 ILE A O 1
ATOM 1405 N N . CYS A 1 175 ? -3.365 -5.466 8.982 1.00 96.44 175 CYS A N 1
ATOM 1406 C CA . CYS A 1 175 ? -4.656 -5.075 9.555 1.00 96.44 175 CYS A CA 1
ATOM 1407 C C . CYS A 1 175 ? -5.170 -6.025 10.639 1.00 96.44 175 CYS A C 1
ATOM 1409 O O . CYS A 1 175 ? -5.694 -5.576 11.658 1.00 96.44 175 CYS A O 1
ATOM 1411 N N . LYS A 1 176 ? -4.987 -7.337 10.471 1.00 94.44 176 LYS A N 1
ATOM 1412 C CA . LYS A 1 176 ? -5.406 -8.328 11.469 1.00 94.44 176 LYS A CA 1
ATOM 1413 C C . LYS A 1 176 ? -4.501 -8.394 12.694 1.00 94.44 176 LYS A C 1
ATOM 1415 O O . LYS A 1 176 ? -5.014 -8.567 13.796 1.00 94.44 176 LYS A O 1
ATOM 1420 N N . ILE A 1 177 ? -3.185 -8.311 12.519 1.00 93.12 177 ILE A N 1
ATOM 1421 C CA . ILE A 1 177 ? -2.236 -8.584 13.609 1.00 93.12 177 ILE A CA 1
ATOM 1422 C C . ILE A 1 177 ? -1.894 -7.342 14.437 1.00 93.12 177 ILE A C 1
ATOM 1424 O O . ILE A 1 177 ? -1.494 -7.471 15.593 1.00 93.12 177 ILE A O 1
ATOM 1428 N N . SER A 1 178 ? -2.031 -6.144 13.862 1.00 91.38 178 SER A N 1
ATOM 1429 C CA . SER A 1 178 ? -1.571 -4.895 14.483 1.00 91.38 178 SER A CA 1
ATOM 1430 C C . SER A 1 178 ? -2.634 -4.168 15.313 1.00 91.38 178 SER A C 1
ATOM 1432 O O . SER A 1 178 ? -2.338 -3.119 15.886 1.00 91.38 178 SER A O 1
ATOM 1434 N N . GLY A 1 179 ? -3.847 -4.721 15.421 1.00 86.69 179 GLY A N 1
ATOM 1435 C CA . GLY A 1 179 ? -4.914 -4.173 16.262 1.00 86.69 179 GLY A CA 1
ATOM 1436 C C . GLY A 1 179 ? -5.284 -2.739 15.879 1.00 86.69 179 GLY A C 1
ATOM 1437 O O . GLY A 1 179 ? -5.411 -2.417 14.703 1.00 86.69 179 GLY A O 1
ATOM 1438 N N . GLU A 1 180 ? -5.440 -1.854 16.862 1.00 86.88 180 GLU A N 1
ATOM 1439 C CA . GLU A 1 180 ? -5.861 -0.457 16.648 1.00 86.88 180 GLU A CA 1
ATOM 1440 C C . GLU A 1 180 ? -4.846 0.386 15.855 1.00 86.88 180 GLU A C 1
ATOM 1442 O O . GLU A 1 180 ? -5.209 1.398 15.262 1.00 86.88 180 GLU A O 1
ATOM 1447 N N . ASN A 1 181 ? -3.581 -0.040 15.797 1.00 90.94 181 ASN A N 1
ATOM 1448 C CA . ASN A 1 181 ? -2.495 0.696 15.143 1.00 90.94 181 ASN A CA 1
ATOM 1449 C C . ASN A 1 181 ? -2.259 0.284 13.683 1.00 90.94 181 ASN A C 1
ATOM 1451 O O . ASN A 1 181 ? -1.267 0.699 13.078 1.00 90.94 181 ASN A O 1
ATOM 1455 N N . HIS A 1 182 ? -3.125 -0.560 13.116 1.00 95.50 182 HIS A N 1
ATOM 1456 C CA . HIS A 1 182 ? -2.892 -1.134 11.795 1.00 95.50 182 HIS A CA 1
ATOM 1457 C C . HIS A 1 182 ? -2.741 -0.099 10.683 1.00 95.50 182 HIS A C 1
ATOM 1459 O O . HIS A 1 182 ? -1.892 -0.290 9.821 1.00 95.50 182 HIS A O 1
ATOM 1465 N N . VAL A 1 183 ? -3.502 1.000 10.713 1.00 97.69 183 VAL A N 1
ATOM 1466 C CA . VAL A 1 183 ? -3.435 2.033 9.666 1.00 97.69 183 VAL A CA 1
ATOM 1467 C C . VAL A 1 183 ? -2.008 2.559 9.534 1.00 97.69 183 VAL A C 1
ATOM 1469 O O . VAL A 1 183 ? -1.455 2.554 8.439 1.00 97.69 183 VAL A O 1
ATOM 1472 N N . PHE A 1 184 ? -1.367 2.915 10.651 1.00 98.19 184 PHE A N 1
ATOM 1473 C CA . PHE A 1 184 ? 0.015 3.384 10.635 1.00 98.19 184 PHE A CA 1
ATOM 1474 C C . PHE A 1 184 ? 0.999 2.299 10.172 1.00 98.19 184 PHE A C 1
ATOM 1476 O O . PHE A 1 184 ? 1.933 2.603 9.437 1.00 98.19 184 PHE A O 1
ATOM 1483 N N . MET A 1 185 ? 0.796 1.035 10.559 1.00 98.31 185 MET A N 1
ATOM 1484 C CA . MET A 1 185 ? 1.649 -0.070 10.093 1.00 98.31 185 MET A CA 1
ATOM 1485 C C . MET A 1 185 ? 1.521 -0.298 8.579 1.00 98.31 185 MET A C 1
ATOM 1487 O O . MET A 1 185 ? 2.527 -0.537 7.915 1.00 98.31 185 MET A O 1
ATOM 1491 N N . CYS A 1 186 ? 0.312 -0.181 8.022 1.00 98.50 186 CYS A N 1
ATOM 1492 C CA . CYS A 1 186 ? 0.067 -0.253 6.582 1.00 98.50 186 CYS A CA 1
ATOM 1493 C C . CYS A 1 186 ? 0.720 0.924 5.845 1.00 98.50 186 CYS A C 1
ATOM 1495 O O . CYS A 1 186 ? 1.431 0.704 4.866 1.00 98.50 186 CYS A O 1
ATOM 1497 N N . VAL A 1 187 ? 0.554 2.152 6.358 1.00 98.69 187 VAL A N 1
ATOM 1498 C CA . VAL A 1 187 ? 1.226 3.362 5.844 1.00 98.69 187 VAL A CA 1
ATOM 1499 C C . VAL A 1 187 ? 2.743 3.164 5.837 1.00 98.69 187 VAL A C 1
ATOM 1501 O O . VAL A 1 187 ? 3.397 3.441 4.832 1.00 98.69 187 VAL A O 1
ATOM 1504 N N . LEU A 1 188 ? 3.307 2.659 6.939 1.00 98.62 188 LEU A N 1
ATOM 1505 C CA . LEU A 1 188 ? 4.739 2.409 7.083 1.00 98.62 188 LEU A CA 1
ATOM 1506 C C . LEU A 1 188 ? 5.232 1.375 6.065 1.00 98.62 188 LEU A C 1
ATOM 1508 O O . LEU A 1 188 ? 6.185 1.652 5.340 1.00 98.62 188 LEU A O 1
ATOM 1512 N N . PHE A 1 189 ? 4.572 0.216 5.979 1.00 98.75 189 PHE A N 1
ATOM 1513 C CA . PHE A 1 189 ? 4.939 -0.833 5.029 1.00 98.75 189 PHE A CA 1
ATOM 1514 C C . PHE A 1 189 ? 4.880 -0.334 3.589 1.00 98.75 189 PHE A C 1
ATOM 1516 O O . PHE A 1 189 ? 5.860 -0.478 2.869 1.00 98.75 189 PHE A O 1
ATOM 1523 N N . HIS A 1 190 ? 3.774 0.290 3.179 1.00 98.62 190 HIS A N 1
ATOM 1524 C CA . HIS A 1 190 ? 3.607 0.765 1.807 1.00 98.62 190 HIS A CA 1
ATOM 1525 C C . HIS A 1 190 ? 4.644 1.851 1.460 1.00 98.62 190 HIS A C 1
ATOM 1527 O O . HIS A 1 190 ? 5.283 1.789 0.411 1.00 98.62 190 HIS A O 1
ATOM 1533 N N . THR A 1 191 ? 4.916 2.779 2.386 1.00 98.69 191 THR A N 1
ATOM 1534 C CA . THR A 1 191 ? 5.976 3.792 2.222 1.00 98.69 191 THR A CA 1
ATOM 1535 C C . THR A 1 191 ? 7.346 3.148 2.005 1.00 98.69 191 THR A C 1
ATOM 1537 O O . THR A 1 191 ? 8.068 3.502 1.073 1.00 98.69 191 THR A O 1
ATOM 1540 N N . MET A 1 192 ? 7.712 2.189 2.860 1.00 98.69 192 MET A N 1
ATOM 1541 C CA . MET A 1 192 ? 8.993 1.491 2.768 1.00 98.69 192 MET A CA 1
ATOM 1542 C C . MET A 1 192 ? 9.070 0.591 1.532 1.00 98.69 192 MET A C 1
ATOM 1544 O O . MET A 1 192 ? 10.144 0.458 0.954 1.00 98.69 192 MET A O 1
ATOM 1548 N N . PHE A 1 193 ? 7.955 -0.005 1.110 1.00 98.56 193 PHE A N 1
ATOM 1549 C CA . PHE A 1 193 ? 7.893 -0.862 -0.069 1.00 98.56 193 PHE A CA 1
ATOM 1550 C C . PHE A 1 193 ? 8.204 -0.062 -1.330 1.00 98.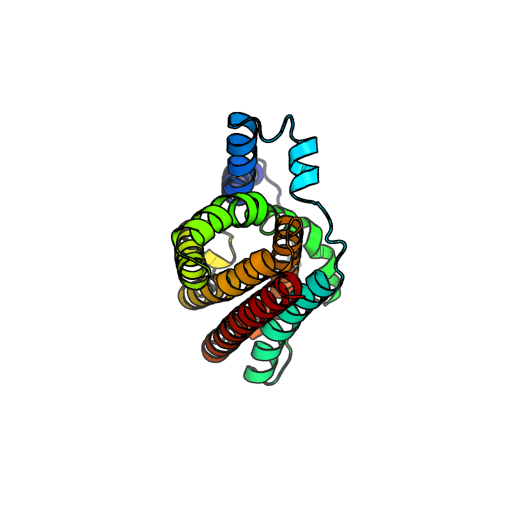56 193 PHE A C 1
ATOM 1552 O O . PHE A 1 193 ? 9.084 -0.454 -2.093 1.00 98.56 193 PHE A O 1
ATOM 1559 N N . ASN A 1 194 ? 7.578 1.105 -1.497 1.00 97.50 194 ASN A N 1
ATOM 1560 C CA . ASN A 1 194 ? 7.845 1.969 -2.646 1.00 97.50 194 ASN A CA 1
ATOM 1561 C C . ASN A 1 194 ? 9.274 2.533 -2.603 1.00 97.50 194 ASN A C 1
ATOM 1563 O O . ASN A 1 194 ? 9.958 2.564 -3.623 1.00 97.50 194 ASN A O 1
ATOM 1567 N N . ALA A 1 195 ? 9.778 2.890 -1.416 1.00 98.00 195 ALA A N 1
ATOM 1568 C CA . ALA A 1 195 ? 11.170 3.313 -1.247 1.00 98.00 195 ALA A CA 1
ATOM 1569 C C . ALA A 1 195 ? 12.178 2.209 -1.609 1.00 98.00 195 ALA A C 1
ATOM 1571 O O . ALA A 1 195 ? 13.194 2.475 -2.250 1.00 98.00 195 ALA A O 1
ATOM 1572 N N . ALA A 1 196 ? 11.895 0.962 -1.227 1.00 97.62 196 ALA A N 1
ATOM 1573 C CA . ALA A 1 196 ? 12.707 -0.189 -1.599 1.00 97.62 196 ALA A CA 1
ATOM 1574 C C . ALA A 1 196 ? 12.590 -0.499 -3.097 1.00 97.62 196 ALA A C 1
ATOM 1576 O O . ALA A 1 196 ? 13.599 -0.811 -3.722 1.00 97.62 196 ALA A O 1
ATOM 1577 N N . PHE A 1 197 ? 11.411 -0.335 -3.701 1.00 95.50 197 PHE A N 1
ATOM 1578 C CA . PHE A 1 197 ? 11.217 -0.490 -5.142 1.00 95.50 197 PHE A CA 1
ATOM 1579 C C . PHE A 1 197 ? 12.046 0.523 -5.946 1.00 95.50 197 PHE A C 1
ATOM 1581 O O . PHE A 1 197 ? 12.646 0.154 -6.949 1.00 95.50 197 PHE A O 1
ATOM 1588 N N . SER A 1 198 ? 12.190 1.765 -5.475 1.00 94.19 198 SER A N 1
ATOM 1589 C CA . SER A 1 198 ? 13.086 2.748 -6.107 1.00 94.19 198 SER A CA 1
ATOM 1590 C C . SER A 1 198 ? 14.556 2.310 -6.135 1.00 94.19 198 SER A C 1
ATOM 1592 O O . SER A 1 198 ? 15.300 2.717 -7.022 1.00 94.19 198 SER A O 1
ATOM 1594 N N . VAL A 1 199 ? 14.992 1.492 -5.171 1.00 96.38 199 VAL A N 1
ATOM 1595 C CA . VAL A 1 199 ? 16.377 1.001 -5.070 1.00 96.38 199 VAL A CA 1
ATOM 1596 C C . VAL A 1 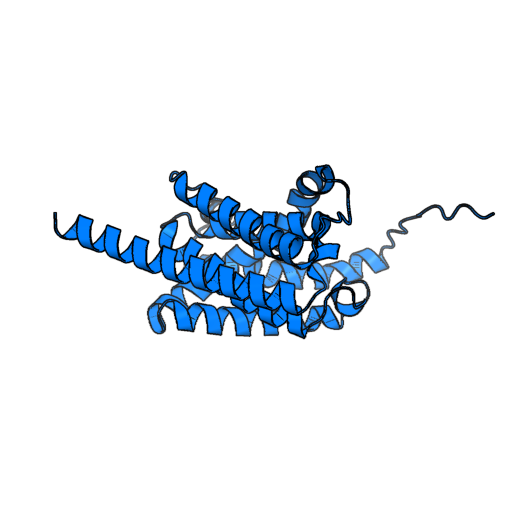199 ? 16.550 -0.337 -5.784 1.00 96.38 199 VAL A C 1
ATOM 1598 O O . VAL A 1 199 ? 17.519 -0.516 -6.511 1.00 96.38 199 VAL A O 1
ATOM 1601 N N . PHE A 1 200 ? 15.616 -1.269 -5.610 1.00 95.69 200 PHE A N 1
ATOM 1602 C CA . PHE A 1 200 ? 15.722 -2.660 -6.059 1.00 95.69 200 PHE A CA 1
ATOM 1603 C C . PHE A 1 200 ? 14.791 -2.997 -7.234 1.00 95.69 200 PHE A C 1
ATOM 1605 O O . PHE A 1 200 ? 14.628 -4.163 -7.576 1.00 95.69 200 PHE A O 1
ATOM 1612 N N . GLY A 1 201 ? 14.166 -2.007 -7.874 1.00 91.81 201 GLY A N 1
ATOM 1613 C CA . GLY A 1 201 ? 13.184 -2.228 -8.941 1.00 91.81 201 GLY A CA 1
ATOM 1614 C C . GLY A 1 201 ? 13.715 -3.057 -10.116 1.00 91.81 201 GLY A C 1
ATOM 1615 O O . GLY A 1 201 ? 12.962 -3.847 -10.683 1.00 91.81 201 GLY A O 1
ATOM 1616 N N . MET A 1 202 ? 15.018 -2.976 -10.416 1.00 90.69 202 MET A N 1
ATOM 1617 C CA . MET A 1 202 ? 15.657 -3.715 -11.521 1.00 90.69 202 MET A CA 1
ATOM 1618 C C . MET A 1 202 ? 15.487 -5.234 -11.404 1.00 90.69 202 MET A C 1
ATOM 1620 O O . MET A 1 202 ? 15.178 -5.900 -12.389 1.00 90.69 202 MET A O 1
ATOM 1624 N N . ILE A 1 203 ? 15.597 -5.787 -10.193 1.00 93.00 203 ILE A N 1
ATOM 1625 C CA . ILE A 1 203 ? 15.453 -7.236 -9.963 1.00 93.00 203 ILE A CA 1
ATOM 1626 C C . ILE A 1 203 ? 13.985 -7.693 -9.912 1.00 93.00 203 ILE A C 1
ATOM 1628 O O . ILE A 1 203 ? 13.693 -8.886 -9.823 1.00 93.00 203 ILE A O 1
ATOM 1632 N N . THR A 1 204 ? 13.030 -6.760 -9.991 1.00 93.06 20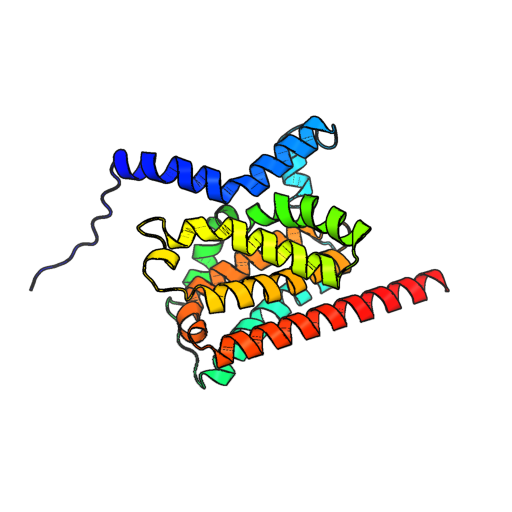4 THR A N 1
ATOM 1633 C CA . THR A 1 204 ? 11.592 -7.071 -9.962 1.00 93.06 204 THR A CA 1
ATOM 1634 C C . THR A 1 204 ? 10.966 -7.262 -11.346 1.00 93.06 204 THR A C 1
ATOM 1636 O O . THR A 1 204 ? 9.779 -7.563 -11.443 1.00 93.06 204 THR A O 1
ATOM 1639 N N . GLY A 1 205 ? 11.767 -7.158 -12.413 1.00 91.44 205 GLY A N 1
ATOM 1640 C CA . GLY A 1 205 ? 11.323 -7.200 -13.811 1.00 91.44 205 GLY A CA 1
ATOM 1641 C C . GLY A 1 205 ? 11.078 -8.590 -14.416 1.00 91.44 205 GLY A C 1
ATOM 1642 O O . GLY A 1 205 ? 10.806 -8.682 -15.610 1.00 91.44 205 GLY A O 1
ATOM 1643 N N . THR A 1 206 ? 11.137 -9.678 -13.636 1.00 94.75 206 THR A N 1
ATOM 1644 C CA . THR A 1 206 ? 10.912 -11.047 -14.141 1.00 94.75 206 THR A CA 1
ATOM 1645 C C . THR A 1 206 ? 9.580 -11.640 -13.678 1.00 94.75 206 THR A C 1
ATOM 1647 O O . THR A 1 206 ? 9.240 -11.601 -12.494 1.00 94.75 206 THR A O 1
ATOM 1650 N N . TRP A 1 207 ? 8.840 -12.270 -14.599 1.00 96.81 207 TRP A N 1
ATOM 1651 C CA . TRP A 1 207 ? 7.570 -12.942 -14.287 1.00 96.81 207 TRP A CA 1
ATOM 1652 C C . TRP A 1 207 ? 7.712 -14.015 -13.206 1.00 96.81 207 TRP A C 1
ATOM 1654 O O . TRP A 1 207 ? 6.917 -14.051 -12.269 1.00 96.81 207 TRP A O 1
ATOM 1664 N N . THR A 1 208 ? 8.740 -14.861 -13.306 1.00 97.44 208 THR A N 1
ATOM 1665 C CA . THR A 1 208 ? 9.015 -15.917 -12.323 1.00 97.44 208 THR A CA 1
ATOM 1666 C C . THR A 1 208 ? 9.223 -15.327 -10.928 1.00 97.44 208 THR A C 1
ATOM 1668 O O . THR A 1 208 ? 8.604 -15.794 -9.972 1.00 97.44 208 THR A O 1
ATOM 1671 N N . GLY A 1 209 ? 10.035 -14.268 -10.813 1.00 97.19 209 GLY A N 1
ATOM 1672 C CA . GLY A 1 209 ? 10.274 -13.580 -9.546 1.00 97.19 209 GLY A CA 1
ATOM 1673 C C . GLY A 1 209 ? 8.988 -12.998 -8.968 1.00 97.19 209 GLY A C 1
ATOM 1674 O O . GLY A 1 209 ? 8.671 -13.251 -7.809 1.00 97.19 209 GLY A O 1
ATOM 1675 N N . THR A 1 210 ? 8.197 -12.300 -9.789 1.00 97.81 210 THR A N 1
ATOM 1676 C CA . THR A 1 210 ? 6.922 -11.705 -9.362 1.00 97.81 210 THR A CA 1
ATOM 1677 C C . THR A 1 210 ? 5.937 -12.754 -8.868 1.00 97.81 210 THR A C 1
ATOM 1679 O O . THR A 1 210 ? 5.345 -12.576 -7.804 1.00 97.81 210 THR A O 1
ATOM 1682 N N . VAL A 1 211 ? 5.752 -13.851 -9.602 1.00 98.31 211 VAL A N 1
ATOM 1683 C CA . VAL A 1 211 ? 4.817 -14.910 -9.203 1.00 98.31 211 VAL A CA 1
ATOM 1684 C C . VAL A 1 211 ? 5.267 -15.554 -7.892 1.00 98.31 211 VAL A C 1
ATOM 1686 O O . VAL A 1 211 ? 4.470 -15.645 -6.960 1.00 98.31 211 VAL A O 1
ATOM 1689 N N . ILE A 1 212 ? 6.543 -15.937 -7.775 1.00 98.31 212 ILE A N 1
ATOM 1690 C CA . ILE A 1 212 ? 7.070 -16.599 -6.574 1.00 98.31 212 ILE A CA 1
ATOM 1691 C C . ILE A 1 212 ? 7.007 -15.673 -5.356 1.00 98.31 212 ILE A C 1
ATOM 1693 O O . ILE A 1 212 ? 6.474 -16.074 -4.320 1.00 98.31 212 ILE A O 1
ATOM 1697 N N . ALA A 1 213 ? 7.487 -14.431 -5.475 1.00 98.38 213 ALA A N 1
ATOM 1698 C CA . ALA A 1 213 ? 7.481 -13.472 -4.374 1.00 98.38 213 ALA A CA 1
ATOM 1699 C C . ALA A 1 213 ? 6.056 -13.218 -3.861 1.00 98.38 213 ALA A C 1
ATOM 1701 O O . ALA A 1 213 ? 5.815 -13.257 -2.656 1.00 98.38 213 ALA A O 1
ATOM 1702 N N . ASN A 1 214 ? 5.082 -13.034 -4.759 1.00 98.56 214 ASN A N 1
ATOM 1703 C CA . ASN A 1 214 ? 3.699 -12.774 -4.359 1.00 98.56 214 ASN A CA 1
ATOM 1704 C C . ASN A 1 214 ? 2.989 -14.012 -3.799 1.00 98.56 214 ASN A C 1
ATOM 1706 O O . ASN A 1 214 ? 2.228 -13.879 -2.841 1.00 98.56 214 ASN A O 1
ATOM 1710 N N . ILE A 1 215 ? 3.272 -15.215 -4.311 1.00 98.56 215 ILE A N 1
ATOM 1711 C CA . ILE A 1 215 ? 2.790 -16.469 -3.710 1.00 98.56 215 ILE A CA 1
ATOM 1712 C C . ILE A 1 215 ? 3.292 -16.590 -2.268 1.00 98.56 215 ILE A C 1
ATOM 1714 O O . ILE A 1 215 ? 2.504 -16.834 -1.353 1.00 98.56 215 ILE A O 1
ATOM 1718 N N . VAL A 1 216 ? 4.589 -16.367 -2.050 1.00 98.50 216 VAL A N 1
ATOM 1719 C CA . VAL A 1 216 ? 5.203 -16.394 -0.718 1.00 98.50 216 VAL A CA 1
ATOM 1720 C C . VAL A 1 216 ? 4.554 -15.361 0.207 1.00 98.50 216 VAL A C 1
ATOM 1722 O O . VAL A 1 216 ? 4.185 -15.703 1.332 1.00 98.50 216 VAL A O 1
ATOM 1725 N N . MET A 1 217 ? 4.347 -14.129 -0.268 1.00 98.62 217 MET A N 1
ATOM 1726 C CA . MET A 1 217 ? 3.665 -13.088 0.507 1.00 98.62 217 MET A CA 1
ATOM 1727 C C . MET A 1 217 ? 2.252 -13.510 0.908 1.00 98.62 217 MET A C 1
ATOM 1729 O O . MET A 1 217 ? 1.885 -13.368 2.074 1.00 98.62 217 MET A O 1
ATOM 1733 N N . ILE A 1 218 ? 1.470 -14.082 -0.010 1.00 98.75 218 ILE A N 1
ATOM 1734 C CA . ILE A 1 218 ? 0.114 -14.573 0.275 1.00 98.75 218 ILE A CA 1
ATOM 1735 C C . ILE A 1 218 ? 0.149 -15.677 1.339 1.00 98.75 218 ILE A C 1
ATOM 1737 O O . ILE A 1 218 ? -0.590 -15.598 2.322 1.00 98.75 218 ILE A O 1
ATOM 1741 N N . PHE A 1 219 ? 1.030 -16.671 1.192 1.00 98.50 219 PHE A N 1
ATOM 1742 C CA . PHE A 1 219 ? 1.148 -17.772 2.152 1.00 98.50 219 PHE A CA 1
ATOM 1743 C C . PHE A 1 219 ? 1.534 -17.288 3.549 1.00 98.50 219 PHE A C 1
ATOM 1745 O O . PHE A 1 219 ? 0.869 -17.649 4.523 1.00 98.50 219 PHE A O 1
ATOM 1752 N N . VAL A 1 220 ? 2.558 -16.438 3.657 1.00 98.31 220 VAL A N 1
ATOM 1753 C CA . VAL A 1 220 ? 2.981 -15.862 4.942 1.00 98.31 220 VAL A CA 1
ATOM 1754 C C . VAL A 1 220 ? 1.855 -15.052 5.577 1.00 98.31 220 VAL A C 1
ATOM 1756 O O . VAL A 1 220 ? 1.627 -15.159 6.781 1.00 98.31 220 VAL A O 1
ATOM 1759 N N . SER A 1 221 ? 1.103 -14.299 4.777 1.00 98.50 221 SER A N 1
ATOM 1760 C CA . SER A 1 221 ? -0.020 -13.497 5.265 1.00 98.50 221 SER A CA 1
ATOM 1761 C C . SER A 1 221 ? -1.147 -14.371 5.824 1.00 98.50 221 SER A C 1
ATOM 1763 O O . SER A 1 221 ? -1.619 -14.143 6.939 1.00 98.50 221 SER A O 1
ATOM 1765 N N . ILE A 1 222 ? -1.536 -15.426 5.098 1.00 98.12 222 ILE A N 1
ATOM 1766 C CA . ILE A 1 222 ? -2.546 -16.393 5.552 1.00 98.12 222 ILE A CA 1
ATOM 1767 C C . ILE A 1 222 ? -2.083 -17.097 6.834 1.00 98.12 222 ILE A C 1
ATOM 1769 O O . ILE A 1 222 ? -2.854 -17.191 7.793 1.00 98.12 222 ILE A O 1
ATOM 1773 N N . ALA A 1 223 ? -0.825 -17.546 6.883 1.00 97.38 223 ALA A N 1
ATOM 1774 C CA . ALA A 1 223 ? -0.252 -18.199 8.056 1.00 97.38 223 ALA A CA 1
ATOM 1775 C C . ALA A 1 223 ? -0.240 -17.267 9.280 1.00 97.38 223 ALA A C 1
ATOM 1777 O O . ALA A 1 223 ? -0.699 -17.656 10.356 1.00 97.38 223 ALA A O 1
ATOM 1778 N N . ALA A 1 224 ? 0.201 -16.017 9.114 1.00 96.56 224 ALA A N 1
ATOM 1779 C CA . ALA A 1 224 ? 0.223 -15.020 10.182 1.00 96.56 224 ALA A CA 1
ATOM 1780 C C . ALA A 1 224 ? -1.181 -14.758 10.751 1.00 96.56 224 ALA A C 1
ATOM 1782 O O . ALA A 1 224 ? -1.373 -14.753 11.971 1.00 96.56 224 ALA A O 1
ATOM 1783 N N . VAL A 1 225 ? -2.189 -14.618 9.882 1.00 96.19 225 VAL A N 1
ATOM 1784 C CA . VAL A 1 225 ? -3.586 -14.432 10.301 1.00 96.19 225 VAL A CA 1
ATOM 1785 C C . VAL A 1 225 ? -4.121 -15.667 11.033 1.00 96.19 225 VAL A C 1
ATOM 1787 O O . VAL A 1 225 ? -4.805 -15.521 12.050 1.00 96.19 225 VAL A O 1
ATOM 1790 N N . ALA A 1 226 ? -3.806 -16.878 10.570 1.00 94.88 226 ALA A N 1
ATOM 1791 C CA . ALA A 1 226 ? -4.230 -18.120 11.220 1.00 94.88 226 ALA A CA 1
ATOM 1792 C C . ALA A 1 226 ? -3.618 -18.288 12.625 1.00 94.88 226 ALA A C 1
ATOM 1794 O O . ALA A 1 226 ? -4.328 -18.623 13.582 1.00 94.88 226 ALA A O 1
ATOM 1795 N N . ILE A 1 227 ? -2.323 -17.990 12.773 1.00 93.31 227 ILE A N 1
ATOM 1796 C CA . ILE A 1 227 ? -1.619 -18.016 14.063 1.00 93.31 227 ILE A CA 1
ATOM 1797 C C . ILE A 1 227 ? -2.227 -16.983 15.015 1.00 93.31 227 ILE A C 1
ATOM 1799 O O . ILE A 1 227 ? -2.577 -17.318 16.147 1.00 93.31 227 ILE A O 1
ATOM 1803 N N . CYS A 1 228 ? -2.430 -15.748 14.547 1.00 88.88 228 CYS A N 1
ATOM 1804 C CA . CYS A 1 228 ? -3.015 -14.673 15.347 1.00 88.88 228 CYS A CA 1
ATOM 1805 C C . CYS A 1 228 ? -4.409 -15.045 15.882 1.00 88.88 228 CYS A C 1
ATOM 1807 O O . CYS A 1 228 ? -4.659 -14.935 17.084 1.00 88.88 228 CYS A O 1
ATOM 1809 N N . ARG A 1 229 ? -5.292 -15.577 15.022 1.00 84.56 229 ARG A N 1
ATOM 1810 C CA . ARG A 1 229 ? -6.629 -16.049 15.428 1.00 84.56 229 ARG A CA 1
ATOM 1811 C C . ARG A 1 229 ? -6.554 -17.115 16.518 1.00 84.56 229 ARG A C 1
ATOM 1813 O O . ARG A 1 229 ? -7.298 -17.052 17.493 1.00 84.56 229 ARG A O 1
ATOM 1820 N N . THR A 1 230 ? -5.642 -18.073 16.374 1.00 79.50 230 THR A N 1
ATOM 1821 C CA . THR A 1 230 ? -5.469 -19.166 17.341 1.00 79.50 230 THR A CA 1
ATOM 1822 C C . THR A 1 230 ? -5.000 -18.647 18.699 1.00 79.50 230 THR A C 1
ATOM 1824 O O . THR A 1 230 ? -5.550 -19.034 19.730 1.00 79.50 230 THR A O 1
ATOM 1827 N N . SER A 1 231 ? -4.033 -17.730 18.712 1.00 76.44 231 SER A N 1
ATOM 1828 C CA . SER A 1 231 ? -3.521 -17.108 19.937 1.00 76.44 231 SER A CA 1
ATOM 1829 C C . SER A 1 231 ? -4.595 -16.308 20.678 1.00 76.44 231 SER A C 1
ATOM 1831 O O . SER A 1 231 ? -4.706 -16.417 21.899 1.00 76.44 231 SER A O 1
ATOM 1833 N N . VAL A 1 232 ? -5.434 -15.559 19.952 1.00 74.19 232 VAL A N 1
ATOM 1834 C CA . VAL A 1 232 ? -6.562 -14.815 20.540 1.00 74.19 232 VAL A CA 1
ATOM 1835 C C . VAL A 1 232 ? -7.592 -15.768 21.150 1.00 74.19 232 VAL A C 1
ATOM 1837 O O . VAL A 1 232 ? -7.991 -15.577 22.296 1.00 74.19 232 VAL A O 1
ATOM 1840 N N . MET A 1 233 ? -7.974 -16.834 20.438 1.00 62.66 233 MET A N 1
ATOM 1841 C CA . MET A 1 233 ? -8.923 -17.826 20.961 1.00 62.66 233 MET A CA 1
ATOM 1842 C C . MET A 1 233 ? -8.404 -18.541 22.213 1.00 62.66 233 MET A C 1
ATOM 1844 O O . MET A 1 233 ? -9.187 -18.819 23.118 1.00 62.66 233 MET A O 1
ATOM 1848 N N . ARG A 1 234 ? -7.098 -18.831 22.290 1.00 64.69 234 ARG A N 1
ATOM 1849 C CA . ARG A 1 234 ? -6.487 -19.435 23.485 1.00 64.69 234 ARG A CA 1
ATOM 1850 C C . ARG A 1 234 ? -6.565 -18.508 24.696 1.00 64.69 234 ARG A C 1
ATOM 1852 O O . ARG A 1 234 ? -6.921 -18.977 25.766 1.00 64.69 234 ARG A O 1
ATOM 1859 N N . ARG A 1 235 ? -6.309 -17.208 24.516 1.00 70.88 235 ARG A N 1
ATOM 1860 C CA . ARG A 1 235 ? -6.359 -16.210 25.599 1.00 70.88 235 ARG A CA 1
ATOM 1861 C C . ARG A 1 235 ? -7.768 -15.969 26.151 1.00 70.88 235 ARG A C 1
ATOM 1863 O O . ARG A 1 235 ? -7.899 -15.591 27.301 1.00 70.88 235 ARG A O 1
ATOM 1870 N N . ILE A 1 236 ? -8.811 -16.165 25.341 1.00 70.19 236 ILE A N 1
ATOM 1871 C CA . ILE A 1 236 ? -10.213 -16.049 25.789 1.00 70.19 236 ILE A CA 1
ATOM 1872 C C . ILE A 1 236 ? -10.638 -17.266 26.631 1.00 70.19 236 ILE A C 1
ATOM 1874 O O . ILE A 1 236 ? -11.559 -17.165 27.433 1.00 70.19 236 ILE A O 1
ATOM 1878 N N . ARG A 1 237 ? -10.000 -18.427 26.430 1.00 64.31 237 ARG A N 1
ATOM 1879 C CA . ARG A 1 237 ? -10.349 -19.690 27.102 1.00 64.31 237 ARG A CA 1
ATOM 1880 C C . ARG A 1 237 ? -9.589 -19.940 28.414 1.00 64.31 237 ARG A C 1
ATOM 1882 O O . ARG A 1 237 ? -9.945 -20.889 29.104 1.00 64.31 237 ARG A O 1
ATOM 1889 N N . SER A 1 238 ? -8.545 -19.162 28.706 1.00 63.09 238 SER A N 1
ATOM 1890 C CA . SER A 1 238 ? -7.739 -19.214 29.939 1.00 63.09 238 SER A CA 1
ATOM 1891 C C . SER A 1 238 ? -8.233 -18.208 30.964 1.00 63.09 238 SER A C 1
ATOM 1893 O O . SER A 1 238 ? -8.305 -18.573 32.152 1.00 63.09 238 SER A O 1
#